Protein AF-A0A9P7V1M9-F1 (afdb_monomer_lite)

Sequence (239 aa):
MSDVEMEHGGLAYDPDQDPDEKRRVRKGYRDFDKKFEGSTQYSTEWLMEGVKQSDEMFRHVKNPGEATLDSNILVRLTTTAHQNARNLKSGSGAFDVDDFVSRLVTFMGGRKIEKRNPNFSDDDSDDESPLEWEKIGRKALAKSRRVPVVGFMLGPLSVEQKKRAAVKRAKLEKNKADERKPQELKEEDISRSENETTKNVSIVSLSFASRSPPEVFSTHPDRQTSRGRGGDKLVPFCH

Organism: NCBI:txid181124

InterPro domains:
  IPR027786 Nse4/EID family [PTHR16140] (13-204)
  IPR029225 Nse4/EID protein, Nse3/MAGE-binding domain [PF15412] (70-126)

Radius of gyration: 41.49 Å; chains: 1; bounding box: 125×93×72 Å

pLDDT: mean 71.66, std 17.57, range [35.66, 95.12]

Secondary structure (DSSP, 8-state):
-----------S--TT--HHHHHHHHHHHHHHHHHTSS-S---HHHHHHHHHHHHHHHTT--SHHHHHHHHHHHHHHHHHHHHHHHHHHHHS-S--HHHHHHHHHHHTTSS------TTS------S-PPP-HHHHHHHHHHH-SS----S---SSTT-----------------GGG--PPP---TTTS-----HHHHHHHHHHHHHHTSPPP-------------------------

Structure (mmCIF, N/CA/C/O backbone):
data_AF-A0A9P7V1M9-F1
#
_entry.id   AF-A0A9P7V1M9-F1
#
loop_
_atom_site.group_PDB
_atom_site.id
_atom_site.type_symbol
_atom_site.label_atom_id
_atom_site.label_alt_id
_atom_site.label_comp_id
_atom_site.label_asym_id
_atom_site.label_entity_id
_atom_site.label_seq_id
_atom_site.pdbx_PDB_ins_code
_atom_site.Cartn_x
_atom_site.Cartn_y
_atom_site.Cartn_z
_atom_site.occupancy
_atom_site.B_iso_or_equiv
_atom_site.auth_seq_id
_atom_site.auth_comp_id
_atom_site.auth_asym_id
_atom_site.auth_atom_id
_atom_site.pdbx_PDB_model_num
ATOM 1 N N . MET A 1 1 ? -34.267 -35.312 7.479 1.00 38.09 1 MET A N 1
ATOM 2 C CA . MET A 1 1 ? -34.175 -33.878 7.809 1.00 38.09 1 MET A CA 1
ATOM 3 C C . MET A 1 1 ? -32.780 -33.652 8.338 1.00 38.09 1 MET A C 1
ATOM 5 O O . MET A 1 1 ? -32.480 -34.116 9.424 1.00 38.09 1 MET A O 1
ATOM 9 N N . SER A 1 2 ? -31.904 -33.116 7.497 1.00 43.53 2 SER A N 1
ATOM 10 C CA . SER A 1 2 ? -30.562 -32.695 7.887 1.00 43.53 2 SER A CA 1
ATOM 11 C C . SER A 1 2 ? -30.681 -31.325 8.541 1.00 43.53 2 SER A C 1
ATOM 13 O O . SER A 1 2 ? -31.184 -30.401 7.896 1.00 43.53 2 SER A O 1
ATOM 15 N N . ASP A 1 3 ? -30.261 -31.222 9.798 1.00 46.16 3 ASP A N 1
ATOM 16 C CA . ASP A 1 3 ? -30.075 -29.947 10.480 1.00 46.16 3 ASP A CA 1
ATOM 17 C C . ASP A 1 3 ? -29.121 -29.087 9.652 1.00 46.16 3 ASP A C 1
ATOM 19 O O . ASP A 1 3 ? -27.957 -29.425 9.440 1.00 46.16 3 ASP A O 1
ATOM 23 N N . VAL A 1 4 ? -29.654 -27.994 9.114 1.00 55.09 4 VAL A N 1
ATOM 24 C CA . VAL A 1 4 ? -28.850 -26.921 8.543 1.00 55.09 4 VAL A CA 1
ATOM 25 C C . VAL A 1 4 ? -28.342 -26.136 9.741 1.00 55.09 4 VAL A C 1
ATOM 27 O O . VAL A 1 4 ? -29.104 -25.388 10.353 1.00 55.09 4 VAL A O 1
ATOM 30 N N . GLU A 1 5 ? -27.080 -26.355 10.107 1.00 52.94 5 GLU A N 1
ATOM 31 C CA . GLU A 1 5 ? -26.367 -25.521 11.070 1.00 52.94 5 GLU A CA 1
ATOM 32 C C . GLU A 1 5 ? -26.446 -24.069 10.585 1.00 52.94 5 GLU A C 1
ATOM 34 O O . GLU A 1 5 ? -25.791 -23.668 9.623 1.00 52.94 5 GLU A O 1
ATOM 39 N N . MET A 1 6 ? -27.321 -23.278 11.208 1.00 49.09 6 MET A N 1
ATOM 40 C CA . MET A 1 6 ? -27.316 -21.835 11.027 1.00 49.09 6 MET A CA 1
ATOM 41 C C . MET A 1 6 ? -26.095 -21.310 11.774 1.00 49.09 6 MET A C 1
ATOM 43 O O . MET A 1 6 ? -26.163 -21.060 12.977 1.00 49.09 6 MET A O 1
ATOM 47 N N . GLU A 1 7 ? -24.975 -21.170 11.068 1.00 48.91 7 GLU A N 1
ATOM 48 C CA . GLU A 1 7 ? -23.842 -20.370 11.521 1.00 48.91 7 GLU A CA 1
ATOM 49 C C . GLU A 1 7 ? -24.378 -18.959 11.802 1.00 48.91 7 GLU A C 1
ATOM 51 O O . GLU A 1 7 ? -24.658 -18.172 10.896 1.00 48.91 7 GLU A O 1
ATOM 56 N N . HIS A 1 8 ? -24.635 -18.670 13.079 1.00 47.56 8 HIS A N 1
ATOM 57 C CA . HIS A 1 8 ? -24.980 -17.338 13.545 1.00 47.56 8 HIS A CA 1
ATOM 58 C C . HIS A 1 8 ? -23.752 -16.470 13.278 1.00 47.56 8 HIS A C 1
ATOM 60 O O . HIS A 1 8 ? -22.820 -16.436 14.081 1.00 47.56 8 HIS A O 1
ATOM 66 N N . GLY A 1 9 ? -23.738 -15.798 12.126 1.00 53.81 9 GLY A N 1
ATOM 67 C CA . GLY A 1 9 ? -22.869 -14.660 11.879 1.00 53.81 9 GLY A CA 1
ATOM 68 C C . GLY A 1 9 ? -23.137 -13.646 12.980 1.00 53.81 9 GLY A C 1
ATOM 69 O O . GLY A 1 9 ? -24.100 -12.882 12.903 1.00 53.81 9 GLY A O 1
ATOM 70 N N . GLY A 1 10 ? -22.341 -13.726 14.049 1.00 60.97 10 GLY A N 1
ATOM 71 C CA . GLY A 1 10 ? -22.437 -12.848 15.201 1.00 60.97 10 GLY A CA 1
ATOM 72 C C . GLY A 1 10 ? -22.455 -11.406 14.719 1.00 60.97 10 GLY A C 1
ATOM 73 O O . GLY A 1 10 ? -21.744 -11.051 13.776 1.00 60.97 10 GLY A O 1
ATOM 74 N N . LEU A 1 11 ? -23.318 -10.590 15.323 1.00 58.75 11 LEU A N 1
ATOM 75 C CA . LEU A 1 11 ? -23.414 -9.173 14.999 1.00 58.75 11 LEU A CA 1
ATOM 76 C C . LEU A 1 11 ? -21.999 -8.575 14.985 1.00 58.75 11 LEU A C 1
ATOM 78 O O . LEU A 1 11 ? -21.252 -8.729 15.946 1.00 58.75 11 LEU A O 1
ATOM 82 N N . ALA A 1 12 ? -21.639 -7.879 13.901 1.00 74.19 12 ALA A N 1
ATOM 83 C CA . ALA A 1 12 ? -20.333 -7.223 13.738 1.00 74.19 12 ALA A CA 1
ATOM 84 C C . ALA A 1 12 ? -20.034 -6.172 14.832 1.00 74.19 12 ALA A C 1
ATOM 86 O O . ALA A 1 12 ? -18.937 -5.619 14.891 1.00 74.19 12 ALA A O 1
ATOM 87 N N . TYR A 1 13 ? -21.026 -5.884 15.676 1.00 85.50 13 TYR A N 1
ATOM 88 C CA . TYR A 1 13 ? -20.949 -4.988 16.808 1.00 85.50 13 TYR A CA 1
ATOM 89 C C . TYR A 1 13 ? -21.260 -5.731 18.112 1.00 85.50 13 TYR A C 1
ATOM 91 O O . TYR A 1 13 ? -22.341 -6.305 18.248 1.00 85.50 13 TYR A O 1
ATOM 99 N N . ASP A 1 14 ? -20.331 -5.664 19.066 1.00 88.00 14 ASP A N 1
ATOM 100 C CA . ASP A 1 14 ? -20.458 -6.249 20.405 1.00 88.00 14 ASP A CA 1
ATOM 101 C C . ASP A 1 14 ? -20.202 -5.171 21.481 1.00 88.00 14 ASP A C 1
ATOM 103 O O . ASP A 1 14 ? -19.042 -4.799 21.724 1.00 88.00 14 ASP A O 1
ATOM 107 N N . PRO A 1 15 ? -21.262 -4.616 22.105 1.00 85.44 15 PRO A N 1
ATOM 108 C CA . PRO A 1 15 ? -21.124 -3.583 23.129 1.00 85.44 15 PRO A CA 1
ATOM 109 C C . PRO A 1 15 ? -20.535 -4.115 24.444 1.00 85.44 15 PRO A C 1
ATOM 111 O O . PRO A 1 15 ? -19.868 -3.352 25.145 1.00 85.44 15 PRO A O 1
ATOM 114 N N . ASP A 1 16 ? -20.726 -5.404 24.741 1.00 88.06 16 ASP A N 1
ATOM 115 C CA . ASP A 1 16 ? -20.337 -6.049 26.001 1.00 88.06 16 ASP A CA 1
ATOM 116 C C . ASP A 1 16 ? -19.028 -6.848 25.862 1.00 88.06 16 ASP A C 1
ATOM 118 O O . ASP A 1 16 ? -18.725 -7.735 26.664 1.00 88.06 16 ASP A O 1
ATOM 122 N N . GLN A 1 17 ? -18.221 -6.507 24.851 1.00 87.50 17 GLN A N 1
ATOM 123 C CA . GLN A 1 17 ? -16.910 -7.098 24.610 1.00 87.50 17 GLN A CA 1
ATOM 124 C C . GLN A 1 17 ? -16.030 -7.054 25.868 1.00 87.50 17 GLN A C 1
ATOM 126 O O . GLN A 1 17 ? -15.874 -6.004 26.503 1.00 87.50 17 GLN A O 1
ATOM 131 N N . ASP A 1 18 ? -15.366 -8.179 26.150 1.00 92.50 18 ASP A N 1
ATOM 132 C CA . ASP A 1 18 ? -14.388 -8.302 27.228 1.00 92.50 18 ASP A CA 1
ATOM 133 C C . ASP A 1 18 ? -13.359 -7.146 27.187 1.00 92.50 18 ASP A C 1
ATOM 135 O O . ASP A 1 18 ? -12.688 -6.933 26.162 1.00 92.50 18 ASP A O 1
ATOM 139 N N . PRO A 1 19 ? -13.208 -6.373 28.283 1.00 91.06 19 PRO A N 1
ATOM 140 C CA . PRO A 1 19 ? -12.281 -5.248 28.327 1.00 91.06 19 PRO A CA 1
ATOM 141 C C . PRO A 1 19 ? -10.827 -5.656 28.068 1.00 91.06 19 PRO A C 1
ATOM 143 O O . PRO A 1 19 ? -10.060 -4.835 27.551 1.00 91.06 19 PRO A O 1
ATOM 146 N N . ASP A 1 20 ? -10.435 -6.895 28.379 1.00 92.00 20 ASP A N 1
ATOM 147 C CA . ASP A 1 20 ? -9.082 -7.374 28.109 1.00 92.00 20 ASP A CA 1
ATOM 148 C C . ASP A 1 20 ? -8.856 -7.649 26.617 1.00 92.00 20 ASP A C 1
ATOM 150 O O . ASP A 1 20 ? -7.817 -7.248 26.082 1.00 92.00 20 ASP A O 1
ATOM 154 N N . GLU A 1 21 ? -9.824 -8.237 25.905 1.00 90.00 21 GLU A N 1
ATOM 155 C CA . GLU A 1 21 ? -9.786 -8.368 24.439 1.00 90.00 21 GLU A CA 1
ATOM 156 C C . GLU A 1 21 ? -9.634 -7.002 23.758 1.00 90.00 21 GLU A C 1
ATOM 158 O O . GLU A 1 21 ? -8.693 -6.786 22.986 1.00 90.00 21 GLU A O 1
ATOM 163 N N . LYS A 1 22 ? -10.471 -6.041 24.153 1.00 92.12 22 LYS A N 1
ATOM 164 C CA . LYS A 1 22 ? -10.420 -4.648 23.689 1.00 92.12 22 LYS A CA 1
ATOM 165 C C . LYS A 1 22 ? -9.048 -4.005 23.934 1.00 92.12 22 LYS A C 1
ATOM 167 O O . LYS A 1 22 ? -8.463 -3.310 23.097 1.00 92.12 22 LYS A O 1
ATOM 172 N N . ARG A 1 23 ? -8.472 -4.238 25.118 1.00 92.31 23 ARG A N 1
ATOM 173 C CA . ARG A 1 23 ? -7.149 -3.710 25.479 1.00 92.31 23 ARG A CA 1
ATOM 174 C C . ARG A 1 23 ? -6.037 -4.342 24.644 1.00 92.31 23 ARG A C 1
ATOM 176 O O . ARG A 1 23 ? -5.104 -3.625 24.272 1.00 92.31 23 ARG A O 1
ATOM 183 N N . ARG A 1 24 ? -6.130 -5.640 24.331 1.00 93.50 24 ARG A N 1
ATOM 184 C CA . ARG A 1 24 ? -5.181 -6.343 23.451 1.00 93.50 24 ARG A CA 1
ATOM 185 C C . ARG A 1 24 ? -5.204 -5.769 22.036 1.00 93.50 24 ARG A C 1
ATOM 187 O O . ARG A 1 24 ? -4.138 -5.418 21.536 1.00 93.50 24 ARG A O 1
ATOM 194 N N . VAL A 1 25 ? -6.387 -5.587 21.446 1.00 93.00 25 VAL A N 1
ATOM 195 C CA . VAL A 1 25 ? -6.552 -5.013 20.096 1.00 93.00 25 VAL A CA 1
ATOM 196 C C . VAL A 1 25 ? -5.946 -3.609 20.026 1.00 93.00 25 VAL A C 1
ATOM 198 O O . VAL A 1 25 ? -5.067 -3.331 19.209 1.00 93.00 25 VAL A O 1
ATOM 201 N N . ARG A 1 26 ? -6.311 -2.730 20.967 1.00 93.94 26 ARG A N 1
ATOM 202 C CA . ARG A 1 26 ? -5.757 -1.365 21.041 1.00 93.94 26 ARG A CA 1
ATOM 203 C C . ARG A 1 26 ? -4.248 -1.333 21.256 1.00 93.94 26 ARG A C 1
ATOM 205 O O . ARG A 1 26 ? -3.580 -0.436 20.742 1.00 93.94 26 ARG A O 1
ATOM 212 N N . LYS A 1 27 ? -3.704 -2.268 22.039 1.00 94.62 27 LYS A N 1
ATOM 213 C CA . LYS A 1 27 ? -2.256 -2.397 22.225 1.00 94.62 27 LYS A CA 1
ATOM 214 C C . LYS A 1 27 ? -1.582 -2.806 20.914 1.00 94.62 27 LYS A C 1
ATOM 216 O O . LYS A 1 27 ? -0.610 -2.161 20.542 1.00 94.62 27 LYS A O 1
ATOM 221 N N . GLY A 1 28 ? -2.132 -3.794 20.206 1.00 93.44 28 GLY A N 1
ATOM 222 C CA . GLY A 1 28 ? -1.641 -4.238 18.898 1.00 93.44 28 GLY A CA 1
ATOM 223 C C . GLY A 1 28 ? -1.545 -3.088 17.899 1.00 93.44 28 GLY A C 1
ATOM 224 O O . GLY A 1 28 ? -0.480 -2.860 17.331 1.00 93.44 28 GLY A O 1
ATOM 225 N N . TYR A 1 29 ? -2.601 -2.278 17.788 1.00 93.75 29 TYR A N 1
ATOM 226 C CA . TYR A 1 29 ? -2.597 -1.094 16.928 1.00 93.75 29 TYR A CA 1
ATOM 227 C C . TYR A 1 29 ? -1.563 -0.039 17.342 1.00 93.75 29 TYR A C 1
ATOM 229 O O . TYR A 1 29 ? -0.857 0.488 16.487 1.00 93.75 29 TYR A O 1
ATOM 237 N N . ARG A 1 30 ? -1.395 0.240 18.642 1.00 92.56 30 ARG A N 1
ATOM 238 C CA . ARG A 1 30 ? -0.351 1.169 19.123 1.00 92.56 30 ARG A CA 1
ATOM 239 C C . ARG A 1 30 ? 1.056 0.659 18.839 1.00 92.56 30 ARG A C 1
ATOM 241 O O . ARG A 1 30 ? 1.935 1.442 18.500 1.00 92.56 30 ARG A O 1
ATOM 248 N N . ASP A 1 31 ? 1.282 -0.636 19.014 1.00 92.69 31 ASP A N 1
ATOM 249 C CA . ASP A 1 31 ? 2.586 -1.241 18.770 1.00 92.69 31 ASP A CA 1
ATOM 250 C C . ASP A 1 31 ? 2.885 -1.317 17.267 1.00 92.69 31 ASP A C 1
ATOM 252 O O . ASP A 1 31 ? 4.031 -1.123 16.869 1.00 92.69 31 ASP A O 1
ATOM 256 N N . PHE A 1 32 ? 1.866 -1.509 16.423 1.00 91.31 32 PHE A N 1
ATOM 257 C CA . PHE A 1 32 ? 1.986 -1.391 14.970 1.00 91.31 32 PHE A CA 1
ATOM 258 C C . PHE A 1 32 ? 2.333 0.037 14.539 1.00 91.31 32 PHE A C 1
ATOM 260 O O . PHE A 1 32 ? 3.243 0.237 13.738 1.00 91.31 32 PHE A O 1
ATOM 267 N N . ASP A 1 33 ? 1.668 1.034 15.121 1.00 89.62 33 ASP A N 1
ATOM 268 C CA . ASP A 1 33 ? 1.896 2.444 14.806 1.00 89.62 33 ASP A CA 1
ATOM 269 C C . ASP A 1 33 ? 3.319 2.903 15.179 1.00 89.62 33 ASP A C 1
ATOM 271 O O . ASP A 1 33 ? 3.959 3.629 14.419 1.00 89.62 33 ASP A O 1
ATOM 275 N N . LYS A 1 34 ? 3.885 2.377 16.275 1.00 90.19 34 LYS A N 1
ATOM 276 C CA . LYS A 1 34 ? 5.299 2.591 16.640 1.00 90.19 34 LYS A CA 1
ATOM 277 C C . LYS A 1 34 ? 6.282 2.025 15.620 1.00 90.19 34 LYS A C 1
ATOM 279 O O . LYS A 1 34 ? 7.359 2.583 15.454 1.00 90.19 34 LYS A O 1
ATOM 284 N N . LYS A 1 35 ? 5.949 0.938 14.911 1.00 86.81 35 LYS A N 1
ATOM 285 C CA . LYS A 1 35 ? 6.827 0.406 13.846 1.00 86.81 35 LYS A CA 1
ATOM 286 C C . LYS A 1 35 ? 6.966 1.383 12.677 1.00 86.81 35 LYS A C 1
ATOM 288 O O . LYS A 1 35 ? 7.931 1.285 11.926 1.00 86.81 35 LYS A O 1
ATOM 293 N N . PHE A 1 36 ? 6.009 2.300 12.525 1.00 83.62 36 PHE A N 1
ATOM 294 C CA . PHE A 1 36 ? 6.069 3.380 11.548 1.00 83.62 36 PHE A CA 1
ATOM 295 C C . PHE A 1 36 ? 6.865 4.607 12.030 1.00 83.62 36 PHE A C 1
ATOM 297 O O . PHE A 1 36 ? 7.045 5.562 11.267 1.00 83.62 36 PHE A O 1
ATOM 304 N N . GLU A 1 37 ? 7.302 4.643 13.288 1.00 79.38 37 GLU A N 1
ATOM 305 C CA . GLU A 1 37 ? 8.117 5.729 13.827 1.00 79.38 37 GLU A CA 1
ATOM 306 C C . GLU A 1 37 ? 9.603 5.422 13.587 1.00 79.38 37 GLU A C 1
ATOM 308 O O . GLU A 1 37 ? 10.129 4.412 14.046 1.00 79.38 37 GLU A O 1
ATOM 313 N N . GLY A 1 38 ? 10.297 6.297 12.852 1.00 71.88 38 GLY A N 1
ATOM 314 C CA . GLY A 1 38 ? 11.760 6.257 12.714 1.00 71.88 38 GLY A CA 1
ATOM 315 C C . GLY A 1 38 ? 12.308 5.903 11.329 1.00 71.88 38 GLY A C 1
ATOM 316 O O . GLY A 1 38 ? 13.469 6.207 11.070 1.00 71.88 38 GLY A O 1
ATOM 317 N N . SER A 1 39 ? 11.503 5.352 10.412 1.00 71.12 39 SER A N 1
ATOM 318 C CA . SER A 1 39 ? 11.914 5.165 9.011 1.00 71.12 39 SER A CA 1
ATOM 319 C C . SER A 1 39 ? 11.028 5.946 8.043 1.00 71.12 39 SER A C 1
ATOM 321 O O . SER A 1 39 ? 9.802 5.944 8.144 1.00 71.12 39 SER A O 1
ATOM 323 N N . THR A 1 40 ? 11.656 6.603 7.070 1.00 68.81 40 THR A N 1
ATOM 324 C CA . THR A 1 40 ? 10.971 7.308 5.972 1.00 68.81 40 THR A CA 1
ATOM 325 C C . THR A 1 40 ? 10.754 6.391 4.763 1.00 68.81 40 THR A C 1
ATOM 327 O O . THR A 1 40 ? 9.953 6.697 3.882 1.00 68.81 40 THR A O 1
ATOM 330 N N . GLN A 1 41 ? 11.462 5.258 4.699 1.00 73.31 41 GLN A N 1
ATOM 331 C CA . GLN A 1 41 ? 11.400 4.315 3.585 1.00 73.31 41 GLN A CA 1
ATOM 332 C C . GLN A 1 41 ? 11.147 2.899 4.097 1.00 73.31 41 GLN A C 1
ATOM 334 O O . GLN A 1 41 ? 11.856 2.394 4.966 1.00 73.31 41 GLN A O 1
ATOM 339 N N . TYR A 1 42 ? 10.131 2.257 3.531 1.00 83.75 42 TYR A N 1
ATOM 340 C CA . TYR A 1 42 ? 9.730 0.897 3.867 1.00 83.75 42 TYR A CA 1
ATOM 341 C C . TYR A 1 42 ? 9.770 0.040 2.611 1.00 83.75 42 TYR A C 1
ATOM 343 O O . TYR A 1 42 ? 9.402 0.511 1.534 1.00 83.75 42 TYR A O 1
ATOM 351 N N . SER A 1 43 ? 10.200 -1.215 2.739 1.00 86.69 43 SER A N 1
ATOM 352 C CA . SER A 1 43 ? 10.177 -2.147 1.609 1.00 86.69 43 SER A CA 1
ATOM 353 C C . SER A 1 43 ? 8.743 -2.472 1.191 1.00 86.69 43 SER A C 1
ATOM 355 O O . SER A 1 43 ? 7.820 -2.442 2.011 1.00 86.69 43 SER A O 1
ATOM 357 N N . THR A 1 44 ? 8.551 -2.831 -0.077 1.00 88.25 44 THR A N 1
ATOM 358 C CA . THR A 1 44 ? 7.256 -3.288 -0.604 1.00 88.25 44 THR A CA 1
ATOM 359 C C . THR A 1 44 ? 6.743 -4.522 0.131 1.00 88.25 44 THR A C 1
ATOM 361 O O . THR A 1 44 ? 5.559 -4.598 0.448 1.00 88.25 44 THR A O 1
ATOM 364 N N . GLU A 1 45 ? 7.632 -5.453 0.473 1.00 90.69 45 GLU A N 1
ATOM 365 C CA . GLU A 1 45 ? 7.304 -6.683 1.204 1.00 90.69 45 GLU A CA 1
ATOM 366 C C . GLU A 1 45 ? 6.821 -6.371 2.620 1.00 90.69 45 GLU A C 1
ATOM 368 O O . GLU A 1 45 ? 5.837 -6.945 3.077 1.00 90.69 45 GLU A O 1
ATOM 373 N N . TRP A 1 46 ? 7.465 -5.412 3.291 1.00 91.19 46 TRP A N 1
ATOM 374 C CA . TRP A 1 46 ? 7.078 -4.988 4.635 1.00 91.19 46 TRP A CA 1
ATOM 375 C C . TRP A 1 46 ? 5.691 -4.341 4.649 1.00 91.19 46 TRP A C 1
ATOM 377 O O . TRP A 1 46 ? 4.890 -4.627 5.533 1.00 91.19 46 TRP A O 1
ATOM 387 N N . LEU A 1 47 ? 5.376 -3.512 3.648 1.00 92.19 47 LEU A N 1
ATOM 388 C CA . LEU A 1 47 ? 4.050 -2.903 3.518 1.00 92.19 47 LEU A CA 1
ATOM 389 C C . LEU A 1 47 ? 2.965 -3.955 3.260 1.00 92.19 47 LEU A C 1
ATOM 391 O O . LEU A 1 47 ? 1.887 -3.867 3.842 1.00 92.19 47 LEU A O 1
ATOM 395 N N . MET A 1 48 ? 3.248 -4.963 2.427 1.00 93.31 48 MET A N 1
ATOM 396 C CA . MET A 1 48 ? 2.322 -6.079 2.198 1.00 93.31 48 MET A CA 1
ATOM 397 C C . MET A 1 48 ? 2.079 -6.889 3.472 1.00 93.31 48 MET A C 1
ATOM 399 O O . MET A 1 48 ? 0.936 -7.229 3.771 1.00 93.31 48 MET A O 1
ATOM 403 N N . GLU A 1 49 ? 3.134 -7.174 4.233 1.00 93.94 49 GLU A N 1
ATOM 404 C CA . GLU A 1 49 ? 3.009 -7.862 5.517 1.00 93.94 49 GLU A CA 1
ATOM 405 C C . GLU A 1 49 ? 2.239 -7.014 6.538 1.00 93.94 49 GLU A C 1
ATOM 407 O O . GLU A 1 49 ? 1.392 -7.527 7.263 1.00 93.94 49 GLU A O 1
ATOM 412 N N . GLY A 1 50 ? 2.446 -5.695 6.527 1.00 92.88 50 GLY A N 1
ATOM 413 C CA . GLY A 1 50 ? 1.690 -4.753 7.345 1.00 92.88 50 GLY A CA 1
ATOM 414 C C . GLY A 1 50 ? 0.186 -4.778 7.061 1.00 92.88 50 GLY A C 1
ATOM 415 O O . GLY A 1 50 ? -0.609 -4.752 7.997 1.00 92.88 50 GLY A O 1
ATOM 416 N N . VAL A 1 51 ? -0.215 -4.892 5.790 1.00 94.75 51 VAL A N 1
ATOM 417 C CA . VAL A 1 51 ? -1.633 -5.033 5.409 1.00 94.75 51 VAL A CA 1
ATOM 418 C C . VAL A 1 51 ? -2.218 -6.350 5.923 1.00 94.75 51 VAL A C 1
ATOM 420 O O . VAL A 1 51 ? -3.315 -6.340 6.474 1.00 94.75 51 VAL A O 1
ATOM 423 N N . LYS A 1 52 ? -1.489 -7.468 5.808 1.00 95.12 52 LYS A N 1
ATOM 424 C CA . LYS A 1 52 ? -1.941 -8.762 6.351 1.00 95.12 52 LYS A CA 1
ATOM 425 C C . LYS A 1 52 ? -2.085 -8.730 7.870 1.00 95.12 52 LYS A C 1
ATOM 427 O O . LYS A 1 52 ? -3.074 -9.225 8.396 1.00 95.12 52 LYS A O 1
ATOM 432 N N . GLN A 1 53 ? -1.124 -8.119 8.564 1.00 93.19 53 GLN A N 1
ATOM 433 C CA . GLN A 1 53 ? -1.188 -7.945 10.013 1.00 93.19 53 GLN A CA 1
ATOM 434 C C . GLN A 1 53 ? -2.404 -7.094 10.418 1.00 93.19 53 GLN A C 1
ATOM 436 O O . GLN A 1 53 ? -3.066 -7.420 11.401 1.00 93.19 53 GLN A O 1
ATOM 441 N N . SER A 1 54 ? -2.723 -6.033 9.665 1.00 93.25 54 SER A N 1
ATOM 442 C CA . SER A 1 54 ? -3.938 -5.231 9.887 1.00 93.25 54 SER A CA 1
ATOM 443 C C . SER A 1 54 ? -5.207 -6.065 9.709 1.00 93.25 54 SER A C 1
ATOM 445 O O . SER A 1 54 ? -6.070 -6.031 10.578 1.00 93.25 54 SER A O 1
ATOM 447 N N . ASP A 1 55 ? -5.295 -6.861 8.638 1.00 94.06 55 ASP A N 1
ATOM 448 C CA . ASP A 1 55 ? -6.443 -7.741 8.366 1.00 94.06 55 ASP A CA 1
ATOM 449 C C . ASP A 1 55 ? -6.663 -8.774 9.483 1.00 94.06 55 ASP A C 1
ATOM 451 O O . ASP A 1 55 ? -7.791 -9.025 9.900 1.00 94.06 55 ASP A O 1
ATOM 455 N N . GLU A 1 56 ? -5.583 -9.336 10.031 1.00 93.62 56 GLU A N 1
ATOM 456 C CA . GLU A 1 56 ? -5.665 -10.256 11.166 1.00 93.62 56 GLU A CA 1
ATOM 457 C C . GLU A 1 56 ? -6.179 -9.561 12.437 1.00 93.62 56 GLU A C 1
ATOM 459 O O . GLU A 1 56 ? -7.073 -10.083 13.104 1.00 93.62 56 GLU A O 1
ATOM 464 N N . MET A 1 57 ? -5.679 -8.359 12.750 1.00 91.19 57 MET A N 1
ATOM 465 C CA . MET A 1 57 ? -6.157 -7.572 13.896 1.00 91.19 57 MET A CA 1
ATOM 466 C C . MET A 1 57 ? -7.616 -7.125 13.725 1.00 91.19 57 MET A C 1
ATOM 468 O O . MET A 1 57 ? -8.360 -7.087 14.709 1.00 91.19 57 MET A O 1
ATOM 472 N N . PHE A 1 58 ? -8.046 -6.854 12.490 1.00 92.75 58 PHE A N 1
ATOM 473 C CA . PHE A 1 58 ? -9.409 -6.440 12.167 1.00 92.75 58 PHE A CA 1
ATOM 474 C C . PHE A 1 58 ? -10.453 -7.502 12.537 1.00 92.75 58 PHE A C 1
ATOM 476 O O . PHE A 1 58 ? -11.554 -7.156 12.958 1.00 92.75 58 PHE A O 1
ATOM 483 N N . ARG A 1 59 ? -10.101 -8.795 12.501 1.00 91.56 59 ARG A N 1
ATOM 484 C CA . ARG A 1 59 ? -11.004 -9.897 12.906 1.00 91.56 59 ARG A CA 1
ATOM 485 C C . ARG A 1 59 ? -11.476 -9.802 14.356 1.00 91.56 59 ARG A C 1
ATOM 487 O O . ARG A 1 59 ? -12.514 -10.359 14.698 1.00 91.56 59 ARG A O 1
ATOM 494 N N . HIS A 1 60 ? -10.717 -9.114 15.20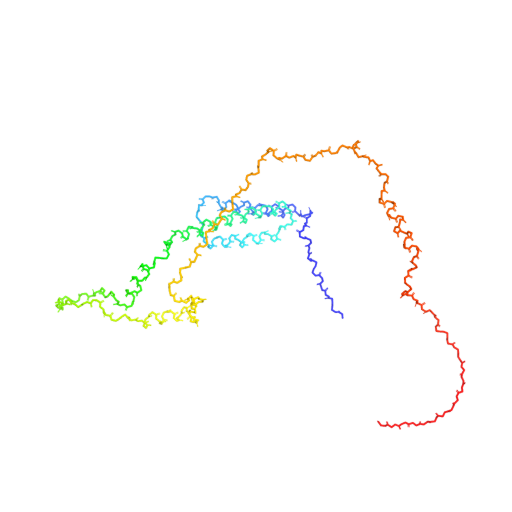4 1.00 90.81 60 HIS A N 1
ATOM 495 C CA . HIS A 1 60 ? -11.023 -8.930 16.622 1.00 90.81 60 HIS A CA 1
ATOM 496 C C . HIS A 1 60 ? -11.702 -7.584 16.923 1.00 90.81 60 HIS A C 1
ATOM 498 O O . HIS A 1 60 ? -12.013 -7.295 18.080 1.00 90.81 60 HIS A O 1
ATOM 504 N N . VAL A 1 61 ? -11.938 -6.755 15.901 1.00 92.38 61 VAL A N 1
ATOM 505 C CA . VAL A 1 61 ? -12.608 -5.460 16.039 1.00 92.38 61 VAL A CA 1
ATOM 506 C C . VAL A 1 61 ? -14.113 -5.673 16.080 1.00 92.38 61 VAL A C 1
ATOM 508 O O . VAL A 1 61 ? -14.729 -6.058 15.092 1.00 92.38 61 VAL A O 1
ATOM 511 N N . LYS A 1 62 ? -14.713 -5.358 17.227 1.00 91.38 62 LYS A N 1
ATOM 512 C CA . LYS A 1 62 ? -16.168 -5.450 17.432 1.00 91.38 62 LYS A CA 1
ATOM 513 C C . LYS A 1 62 ? -16.810 -4.109 17.778 1.00 91.38 62 LYS A C 1
ATOM 515 O O . LYS A 1 62 ? -18.016 -4.020 17.963 1.00 91.38 62 LYS A O 1
ATOM 520 N N . ASN A 1 63 ? -16.007 -3.051 17.915 1.00 91.31 63 ASN A N 1
ATOM 521 C CA . ASN A 1 63 ? -16.436 -1.757 18.438 1.00 91.31 63 ASN A CA 1
ATOM 522 C C . ASN A 1 63 ? -16.012 -0.589 17.520 1.00 91.31 63 ASN A C 1
ATOM 524 O O . ASN A 1 63 ? -14.868 -0.566 17.056 1.00 91.31 63 ASN A O 1
ATOM 528 N N . PRO A 1 64 ? -16.851 0.456 17.332 1.00 91.56 64 PRO A N 1
ATOM 529 C CA . PRO A 1 64 ? -16.544 1.596 16.462 1.00 91.56 64 PRO A CA 1
ATOM 530 C C . PRO A 1 64 ? -15.248 2.321 16.833 1.00 91.56 64 PRO A C 1
ATOM 532 O O . PRO A 1 64 ? -14.510 2.771 15.964 1.00 91.56 64 PRO A O 1
ATOM 535 N N . GLY A 1 65 ? -14.940 2.410 18.130 1.00 91.50 65 GLY A N 1
ATOM 536 C CA . GLY A 1 65 ? -13.720 3.067 18.604 1.00 91.50 65 GLY A CA 1
ATOM 537 C C . GLY A 1 65 ? -12.425 2.316 18.275 1.00 91.50 65 GLY A C 1
ATOM 538 O O . GLY A 1 65 ? -11.354 2.895 18.398 1.00 91.50 65 GLY A O 1
ATOM 539 N N . GLU A 1 66 ? -12.498 1.036 17.912 1.00 92.31 66 GLU A N 1
ATOM 540 C CA . GLU A 1 66 ? -11.349 0.265 17.417 1.00 92.31 66 GLU A CA 1
ATOM 541 C C . GLU A 1 66 ? -11.309 0.261 15.892 1.00 92.31 66 GLU A C 1
ATOM 543 O O . GLU A 1 66 ? -10.230 0.363 15.317 1.00 92.31 66 GLU A O 1
ATOM 548 N N . ALA A 1 67 ? -12.476 0.269 15.245 1.00 93.06 67 ALA A N 1
ATOM 549 C CA . ALA A 1 67 ? -12.589 0.437 13.799 1.00 93.06 67 ALA A CA 1
ATOM 550 C C . ALA A 1 67 ? -11.985 1.768 13.308 1.00 93.06 67 ALA A C 1
ATOM 552 O O . ALA A 1 67 ? -11.407 1.833 12.223 1.00 93.06 67 ALA A O 1
ATOM 553 N N . THR A 1 68 ? -12.056 2.837 14.112 1.00 94.31 68 THR A N 1
ATOM 554 C CA . THR A 1 68 ? -11.367 4.102 13.802 1.00 94.31 68 THR A CA 1
ATOM 555 C C . THR A 1 68 ? -9.845 3.980 13.877 1.00 94.31 68 THR A C 1
ATOM 557 O O . THR A 1 68 ? -9.150 4.583 13.061 1.00 94.31 68 THR A O 1
ATOM 560 N N . LEU A 1 69 ? -9.311 3.200 14.824 1.00 93.50 69 LEU A N 1
ATOM 561 C CA . LEU A 1 69 ? -7.870 2.948 14.931 1.00 93.50 69 LEU A CA 1
ATOM 562 C C . LEU A 1 69 ? -7.363 2.123 13.746 1.00 93.50 69 LEU A C 1
ATOM 564 O O . LEU A 1 69 ? -6.334 2.472 13.171 1.00 93.50 69 LEU A O 1
ATOM 568 N N . ASP A 1 70 ? -8.112 1.096 13.350 1.00 94.06 70 ASP A N 1
ATOM 569 C CA . ASP A 1 70 ? -7.818 0.299 12.158 1.00 94.06 70 ASP A CA 1
ATOM 570 C C . ASP A 1 70 ? -7.805 1.167 10.888 1.00 94.06 70 ASP A C 1
ATOM 572 O O . ASP A 1 70 ? -6.821 1.195 10.148 1.00 94.06 70 ASP A O 1
ATOM 576 N N . SER A 1 71 ? -8.840 1.996 10.705 1.00 94.50 71 SER A N 1
ATOM 577 C CA . SER A 1 71 ? -8.925 2.931 9.575 1.00 94.50 71 SER A CA 1
ATOM 578 C C . SER A 1 71 ? -7.703 3.852 9.497 1.00 94.50 71 SER A C 1
ATOM 580 O O . SER A 1 71 ? -7.147 4.065 8.418 1.00 94.50 71 SER A O 1
ATOM 582 N N . ASN A 1 72 ? -7.245 4.381 10.636 1.00 93.81 72 ASN A N 1
ATOM 583 C CA . ASN A 1 72 ? -6.060 5.238 10.686 1.00 93.81 72 ASN A CA 1
ATOM 584 C C . ASN A 1 72 ? -4.787 4.493 10.256 1.00 93.81 72 ASN A C 1
ATOM 586 O O . ASN A 1 72 ? -3.963 5.053 9.529 1.00 93.81 72 ASN A O 1
ATOM 590 N N . ILE A 1 73 ? -4.636 3.231 10.660 1.00 93.19 73 ILE A N 1
ATOM 591 C CA . ILE A 1 73 ? -3.493 2.396 10.279 1.00 93.19 73 ILE A CA 1
ATOM 592 C C . ILE A 1 73 ? -3.505 2.094 8.785 1.00 93.19 73 ILE A C 1
ATOM 594 O O . ILE A 1 73 ? -2.477 2.255 8.123 1.00 93.19 73 ILE A O 1
ATOM 598 N N . LEU A 1 74 ? -4.661 1.736 8.226 1.00 93.88 74 LEU A N 1
ATOM 599 C CA . LEU A 1 74 ? -4.802 1.500 6.791 1.00 93.88 74 LEU A CA 1
ATOM 600 C C . LEU A 1 74 ? -4.482 2.753 5.974 1.00 93.88 74 LEU A C 1
ATOM 602 O O . LEU A 1 74 ? -3.788 2.659 4.958 1.00 93.88 74 LEU A O 1
ATOM 606 N N . VAL A 1 75 ? -4.914 3.933 6.429 1.00 94.31 75 VAL A N 1
ATOM 607 C CA . VAL A 1 75 ? -4.554 5.221 5.812 1.00 94.31 75 VAL A CA 1
ATOM 608 C C . VAL A 1 75 ? -3.041 5.457 5.878 1.00 94.31 75 VAL A C 1
ATOM 610 O O . VAL A 1 75 ? -2.429 5.857 4.885 1.00 94.31 75 VAL A O 1
ATOM 613 N N . ARG A 1 76 ? -2.394 5.171 7.011 1.00 92.31 76 ARG A N 1
ATOM 614 C CA . ARG A 1 76 ? -0.936 5.315 7.152 1.00 92.31 76 ARG A CA 1
ATOM 615 C C . ARG A 1 76 ? -0.183 4.355 6.221 1.00 92.31 76 ARG A C 1
ATOM 617 O O . ARG A 1 76 ? 0.673 4.792 5.458 1.00 92.31 76 ARG A O 1
ATOM 624 N N . LEU A 1 77 ? -0.582 3.083 6.174 1.00 93.38 77 LEU A N 1
ATOM 625 C CA . LEU A 1 77 ? -0.046 2.080 5.246 1.00 93.38 77 LEU A CA 1
ATOM 626 C C . LEU A 1 77 ? -0.182 2.516 3.784 1.00 93.38 77 LEU A C 1
ATOM 628 O O . LEU A 1 77 ? 0.797 2.496 3.037 1.00 93.38 77 LEU A O 1
ATOM 632 N N . THR A 1 78 ? -1.376 2.940 3.366 1.00 93.31 78 THR A N 1
ATOM 633 C CA . THR A 1 78 ? -1.631 3.348 1.973 1.00 93.31 78 THR A CA 1
ATOM 634 C C . THR A 1 78 ? -0.908 4.630 1.594 1.00 93.31 78 THR A C 1
ATOM 636 O O . THR A 1 78 ? -0.390 4.722 0.482 1.00 93.31 78 THR A O 1
ATOM 639 N N . THR A 1 79 ? -0.813 5.611 2.491 1.00 92.38 79 THR A N 1
ATOM 640 C CA . THR A 1 79 ? -0.058 6.844 2.219 1.00 92.38 79 THR A CA 1
ATOM 641 C C . THR A 1 79 ? 1.434 6.563 2.054 1.00 92.38 79 THR A C 1
ATOM 643 O O . THR A 1 79 ? 2.037 7.051 1.094 1.00 92.38 79 THR A O 1
ATOM 646 N N . THR A 1 80 ? 2.020 5.711 2.899 1.00 91.56 80 THR A N 1
ATOM 647 C CA . THR A 1 80 ? 3.409 5.258 2.752 1.00 91.56 80 THR A CA 1
ATOM 648 C C . THR A 1 80 ? 3.608 4.415 1.494 1.00 91.56 80 THR A C 1
ATOM 650 O O . THR A 1 80 ? 4.566 4.640 0.759 1.00 91.56 80 THR A O 1
ATOM 653 N N . ALA A 1 81 ? 2.693 3.496 1.180 1.00 91.12 81 ALA A N 1
ATOM 654 C CA . ALA A 1 81 ? 2.746 2.716 -0.055 1.00 91.12 81 ALA A CA 1
ATOM 655 C C . ALA A 1 81 ? 2.656 3.607 -1.298 1.00 91.12 81 ALA A C 1
ATOM 657 O O . ALA A 1 81 ? 3.392 3.404 -2.260 1.00 91.12 81 ALA A O 1
ATOM 658 N N . HIS A 1 82 ? 1.817 4.641 -1.265 1.00 90.50 82 HIS A N 1
ATOM 659 C CA . HIS A 1 82 ? 1.714 5.625 -2.335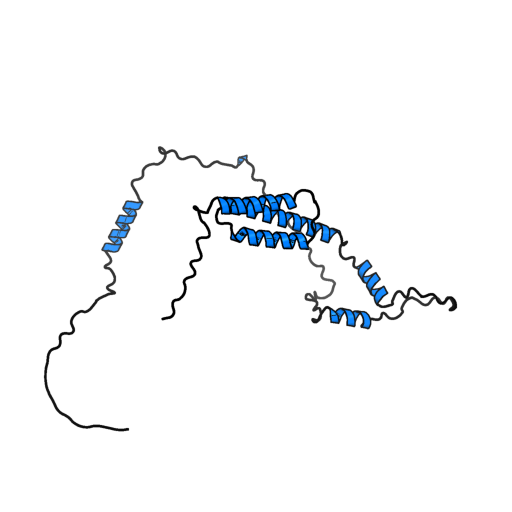 1.00 90.50 82 HIS A CA 1
ATOM 660 C C . HIS A 1 82 ? 3.008 6.439 -2.486 1.00 90.50 82 HIS A C 1
ATOM 662 O O . HIS A 1 82 ? 3.481 6.637 -3.605 1.00 90.50 82 HIS A O 1
ATOM 668 N N . GLN A 1 83 ? 3.618 6.885 -1.383 1.00 87.81 83 GLN A N 1
ATOM 669 C CA . GLN A 1 83 ? 4.928 7.546 -1.416 1.00 87.81 83 GLN A CA 1
ATOM 670 C C . GLN A 1 83 ? 6.011 6.618 -1.976 1.00 87.81 83 GLN A C 1
ATOM 672 O O . GLN A 1 83 ? 6.766 7.023 -2.857 1.00 87.81 83 GLN A O 1
ATOM 677 N N . ASN A 1 84 ? 6.040 5.360 -1.538 1.00 87.06 84 ASN A N 1
ATOM 678 C CA . ASN A 1 84 ? 6.981 4.369 -2.040 1.00 87.06 84 ASN A CA 1
ATOM 679 C C . ASN A 1 84 ? 6.775 4.109 -3.540 1.00 87.06 84 ASN A C 1
ATOM 681 O O . ASN A 1 84 ? 7.720 4.188 -4.312 1.00 87.06 84 ASN A O 1
ATOM 685 N N . ALA A 1 85 ? 5.534 3.929 -3.998 1.00 86.75 85 ALA A N 1
ATOM 686 C CA . ALA A 1 85 ? 5.216 3.767 -5.416 1.00 86.75 85 ALA A CA 1
ATOM 687 C C . ALA A 1 85 ? 5.669 4.970 -6.262 1.00 86.75 85 ALA A C 1
ATOM 689 O O . ALA A 1 85 ? 6.159 4.801 -7.380 1.00 86.75 85 ALA A O 1
ATOM 690 N N . ARG A 1 86 ? 5.555 6.193 -5.727 1.00 82.56 86 ARG A N 1
ATOM 691 C CA . ARG A 1 86 ? 6.094 7.397 -6.375 1.00 82.56 86 ARG A CA 1
ATOM 692 C C . ARG A 1 86 ? 7.618 7.389 -6.424 1.00 82.56 86 ARG A C 1
ATOM 694 O O . ARG A 1 86 ? 8.168 7.759 -7.454 1.00 82.56 86 ARG A O 1
ATOM 701 N N . ASN A 1 87 ? 8.282 6.942 -5.363 1.00 78.75 87 ASN A N 1
ATOM 702 C CA . ASN A 1 87 ? 9.740 6.842 -5.309 1.00 78.75 87 ASN A CA 1
ATOM 703 C C . ASN A 1 87 ? 10.269 5.748 -6.249 1.00 78.75 87 ASN A C 1
ATOM 705 O O . ASN A 1 87 ? 11.221 5.995 -6.981 1.00 78.75 87 ASN A O 1
ATOM 709 N N . LEU A 1 88 ? 9.601 4.592 -6.329 1.00 74.25 88 LEU A N 1
ATOM 710 C CA . LEU A 1 88 ? 9.886 3.537 -7.310 1.00 74.25 88 LEU A CA 1
ATOM 711 C C . LEU A 1 88 ? 9.736 4.061 -8.741 1.00 74.25 88 LEU A C 1
ATOM 713 O O . LEU A 1 88 ? 10.586 3.814 -9.594 1.00 74.25 88 LEU A O 1
ATOM 717 N N . LYS A 1 89 ? 8.689 4.854 -8.993 1.00 64.12 89 LYS A N 1
ATOM 718 C CA . LYS A 1 89 ? 8.477 5.523 -10.281 1.00 64.12 89 LYS A CA 1
ATOM 719 C C . LYS A 1 89 ? 9.482 6.649 -10.550 1.00 64.12 89 LYS A C 1
ATOM 721 O O . LYS A 1 89 ? 9.666 7.014 -11.702 1.00 64.12 89 LYS A O 1
ATOM 726 N N . SER A 1 90 ? 10.127 7.185 -9.515 1.00 57.00 90 SER A N 1
ATOM 727 C CA . SER A 1 90 ? 11.176 8.201 -9.635 1.00 57.00 90 SER A CA 1
ATOM 728 C C . SER A 1 90 ? 12.580 7.599 -9.783 1.00 57.00 90 SER A C 1
ATOM 730 O O . SER A 1 90 ? 13.481 8.308 -10.218 1.00 57.00 90 SER A O 1
ATOM 732 N N . GLY A 1 91 ? 12.770 6.319 -9.434 1.00 53.94 91 GLY A N 1
ATOM 733 C CA . GLY A 1 91 ? 14.038 5.587 -9.561 1.00 53.94 91 GLY A CA 1
ATOM 734 C C . GLY A 1 91 ? 14.277 4.960 -10.939 1.00 53.94 91 GLY A C 1
ATOM 735 O O . GLY A 1 91 ? 15.398 4.574 -11.253 1.00 53.94 91 GLY A O 1
ATOM 736 N N . SER A 1 92 ? 13.251 4.903 -11.786 1.00 56.75 92 SER A N 1
ATOM 737 C CA . SER A 1 92 ? 13.409 4.708 -13.224 1.00 56.75 92 SER A CA 1
ATOM 738 C C . SER A 1 92 ? 13.059 6.029 -13.874 1.00 56.75 92 SER A C 1
ATOM 740 O O . SER A 1 92 ? 11.895 6.431 -13.846 1.00 56.75 92 SER A O 1
ATOM 742 N N . GLY A 1 93 ? 14.045 6.680 -14.495 1.00 57.88 93 GLY A N 1
ATOM 743 C CA . GLY A 1 93 ? 13.761 7.663 -15.533 1.00 57.88 93 GLY A CA 1
ATOM 744 C C . GLY A 1 93 ? 12.636 7.127 -16.418 1.00 57.88 93 GLY A C 1
ATOM 745 O O . GLY A 1 93 ? 12.556 5.914 -16.657 1.00 57.88 93 GLY A O 1
ATOM 746 N N . ALA A 1 94 ? 11.705 8.008 -16.793 1.00 63.41 94 ALA A N 1
ATOM 747 C CA . ALA A 1 94 ? 10.685 7.701 -17.787 1.00 63.41 94 ALA A CA 1
ATOM 748 C C . ALA A 1 94 ? 11.336 6.849 -18.877 1.00 63.41 94 ALA A C 1
ATOM 750 O O . ALA A 1 94 ? 12.405 7.243 -19.329 1.00 63.41 94 ALA A O 1
ATOM 751 N N . PHE A 1 95 ? 10.759 5.677 -19.178 1.00 71.50 95 PHE A N 1
ATOM 752 C CA . PHE A 1 95 ? 11.298 4.723 -20.150 1.00 71.50 95 PHE A CA 1
ATOM 753 C C . PHE A 1 95 ? 11.958 5.481 -21.301 1.00 71.50 95 PHE A C 1
ATOM 755 O O . PHE A 1 95 ? 11.267 6.117 -22.099 1.00 71.50 95 PHE A O 1
ATOM 762 N N . ASP A 1 96 ? 13.287 5.490 -21.294 1.00 77.25 96 ASP A N 1
ATOM 763 C CA . ASP A 1 96 ? 14.050 6.238 -22.270 1.00 77.25 96 ASP A CA 1
ATOM 764 C C . ASP A 1 96 ? 14.106 5.358 -23.509 1.00 77.25 96 ASP A C 1
ATOM 766 O O . ASP A 1 96 ? 14.757 4.308 -23.533 1.00 77.25 96 ASP A O 1
ATOM 770 N N . VAL A 1 97 ? 13.312 5.755 -24.500 1.00 83.44 97 VAL A N 1
ATOM 771 C CA . VAL A 1 97 ? 13.198 5.040 -25.766 1.00 83.44 97 VAL A CA 1
ATOM 772 C C . VAL A 1 97 ? 14.579 4.936 -26.412 1.00 83.44 97 VAL A C 1
ATOM 774 O O . VAL A 1 97 ? 14.906 3.881 -26.951 1.00 83.44 97 VAL A O 1
ATOM 777 N N . ASP A 1 98 ? 15.417 5.964 -26.281 1.00 83.69 98 ASP A N 1
ATOM 778 C CA . ASP A 1 98 ? 16.719 6.035 -26.935 1.00 83.69 98 ASP A CA 1
ATOM 779 C C . ASP A 1 98 ? 17.758 5.140 -26.236 1.00 83.69 98 ASP A C 1
ATOM 781 O O . ASP A 1 98 ? 18.527 4.440 -26.906 1.00 83.69 98 ASP A O 1
ATOM 785 N N . ASP A 1 99 ? 17.742 5.069 -24.899 1.00 85.31 99 ASP A N 1
ATOM 786 C CA . ASP A 1 99 ? 18.560 4.115 -24.125 1.00 85.31 99 ASP A CA 1
ATOM 787 C C . ASP A 1 99 ? 18.117 2.666 -24.383 1.00 85.31 99 ASP A C 1
ATOM 789 O O . ASP A 1 99 ? 18.949 1.779 -24.606 1.00 85.31 99 ASP A O 1
ATOM 793 N N . PHE A 1 100 ? 16.805 2.413 -24.432 1.00 86.12 100 PHE A N 1
ATOM 794 C CA . PHE A 1 100 ? 16.275 1.091 -24.763 1.00 86.12 100 PHE A CA 1
ATOM 795 C C . PHE A 1 100 ? 16.683 0.656 -26.174 1.00 86.12 100 PHE A C 1
ATOM 797 O O . PHE A 1 100 ? 17.192 -0.455 -26.337 1.00 86.12 100 PHE A O 1
ATOM 804 N N . VAL A 1 101 ? 16.508 1.520 -27.178 1.00 88.25 101 VAL A N 1
ATOM 805 C CA . VAL A 1 101 ? 16.907 1.246 -28.567 1.00 88.25 101 VAL A CA 1
ATOM 806 C C . VAL A 1 101 ? 18.417 1.042 -28.654 1.00 88.25 101 VAL A C 1
ATOM 808 O O . VAL A 1 101 ? 18.863 0.070 -29.259 1.00 88.25 101 VAL A O 1
ATOM 811 N N . SER A 1 102 ? 19.218 1.868 -27.978 1.00 85.81 102 SER A N 1
ATOM 812 C CA . SER A 1 102 ? 20.677 1.717 -27.946 1.00 85.81 102 SER A CA 1
ATOM 813 C C . SER A 1 102 ? 21.120 0.366 -27.378 1.00 85.81 102 SER A C 1
ATOM 815 O O . SER A 1 102 ? 21.968 -0.319 -27.961 1.00 85.81 102 SER A O 1
ATOM 817 N N . ARG A 1 103 ? 20.534 -0.062 -26.254 1.00 85.69 103 ARG A N 1
ATOM 818 C CA . ARG A 1 103 ? 20.805 -1.379 -25.654 1.00 85.69 103 ARG A CA 1
ATOM 819 C C . ARG A 1 103 ? 20.275 -2.526 -26.505 1.00 85.69 103 ARG A C 1
ATOM 821 O O . ARG A 1 103 ? 20.909 -3.579 -26.557 1.00 85.69 103 ARG A O 1
ATOM 828 N N . LEU A 1 104 ? 19.143 -2.335 -27.179 1.00 87.44 104 LEU A N 1
ATOM 829 C CA . LEU A 1 104 ? 18.560 -3.320 -28.083 1.00 87.44 104 LEU A CA 1
ATOM 830 C C . LEU A 1 104 ? 19.460 -3.552 -29.300 1.00 87.44 104 LEU A C 1
ATOM 832 O O . LEU A 1 104 ? 19.800 -4.697 -29.583 1.00 87.44 104 LEU A O 1
ATOM 836 N N . VAL A 1 105 ? 19.924 -2.485 -29.952 1.00 84.94 105 VAL A N 1
ATOM 837 C CA . VAL A 1 105 ? 20.879 -2.556 -31.070 1.00 84.94 105 VAL A CA 1
ATOM 838 C C . VAL A 1 105 ? 22.172 -3.245 -30.632 1.00 84.94 105 VAL A C 1
ATOM 840 O O . VAL A 1 105 ? 22.683 -4.118 -31.331 1.00 84.94 105 VAL A O 1
ATOM 843 N N . THR A 1 106 ? 22.658 -2.932 -29.427 1.00 85.19 106 THR A N 1
ATOM 844 C CA . THR A 1 106 ? 23.843 -3.582 -28.846 1.00 85.19 106 THR A CA 1
ATOM 845 C C . THR A 1 106 ? 23.605 -5.085 -28.633 1.00 85.19 106 THR A C 1
ATOM 847 O O . THR A 1 106 ? 24.437 -5.907 -29.008 1.00 85.19 106 THR A O 1
ATOM 850 N N . PHE A 1 107 ? 22.444 -5.473 -28.095 1.00 84.50 107 PHE A N 1
ATOM 851 C CA . PHE A 1 107 ? 22.051 -6.876 -27.914 1.00 84.50 107 PHE A CA 1
ATOM 852 C C . PHE A 1 107 ? 21.908 -7.638 -29.243 1.00 84.50 107 PHE A C 1
ATOM 854 O O . PHE A 1 107 ? 22.207 -8.830 -29.312 1.00 84.50 107 PHE A O 1
ATOM 861 N N . MET A 1 108 ? 21.474 -6.950 -30.298 1.00 86.06 108 MET A N 1
ATOM 862 C CA . MET A 1 108 ? 21.323 -7.489 -31.652 1.00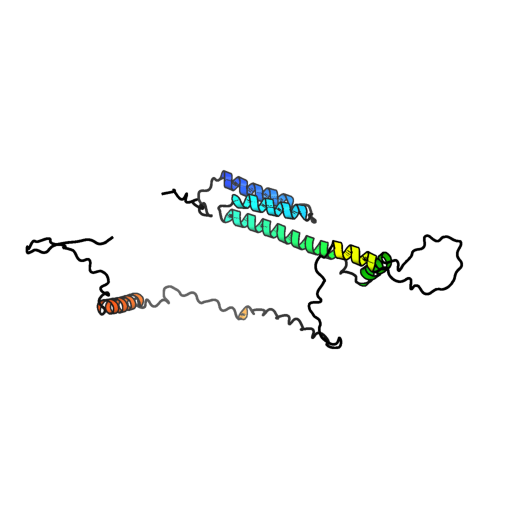 86.06 108 MET A CA 1
ATOM 863 C C . MET A 1 108 ? 22.636 -7.532 -32.447 1.00 86.06 108 MET A C 1
ATOM 865 O O . MET A 1 108 ? 22.624 -7.949 -33.601 1.00 86.06 108 MET A O 1
ATOM 869 N N . GLY A 1 109 ? 23.759 -7.138 -31.837 1.00 77.94 109 GLY A N 1
ATOM 870 C CA . GLY A 1 109 ? 25.085 -7.201 -32.453 1.00 77.94 109 GLY A CA 1
ATOM 871 C C . GLY A 1 109 ? 25.462 -5.983 -33.298 1.00 77.94 109 GLY A C 1
ATOM 872 O O . GLY A 1 109 ? 26.551 -5.981 -33.861 1.00 77.94 109 GLY A 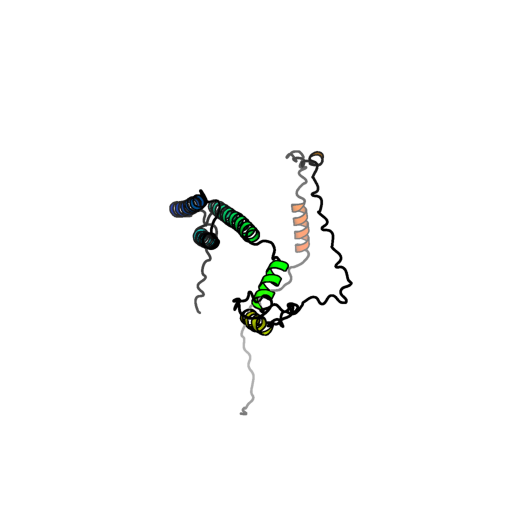O 1
ATOM 873 N N . GLY A 1 110 ? 24.625 -4.938 -33.341 1.00 71.31 110 GLY A N 1
ATOM 874 C CA . GLY A 1 110 ? 24.878 -3.708 -34.107 1.00 71.31 110 GLY A CA 1
ATOM 875 C C . GLY A 1 110 ? 25.948 -2.794 -33.503 1.00 71.31 110 GLY A C 1
ATOM 876 O O . GLY A 1 110 ? 26.340 -1.812 -34.110 1.00 71.31 110 GLY A O 1
ATOM 877 N N . ARG A 1 111 ? 26.438 -3.111 -32.301 1.00 66.00 111 ARG A N 1
ATOM 878 C CA . ARG A 1 111 ? 27.655 -2.525 -31.731 1.00 66.00 111 ARG A CA 1
ATOM 879 C C . ARG A 1 111 ? 28.550 -3.673 -31.305 1.00 66.00 111 ARG A C 1
ATOM 881 O O . ARG A 1 111 ? 28.586 -4.039 -30.128 1.00 66.00 111 ARG A O 1
ATOM 888 N N . LYS A 1 112 ? 29.234 -4.302 -32.263 1.00 59.91 112 LYS A N 1
ATOM 889 C CA . LYS A 1 112 ? 30.402 -5.118 -31.930 1.00 59.91 112 LYS A CA 1
ATOM 890 C C . LYS A 1 112 ? 31.435 -4.158 -31.348 1.00 59.91 112 LYS A C 1
ATOM 892 O O . LYS A 1 112 ? 32.257 -3.608 -32.063 1.00 59.91 112 LYS A O 1
ATOM 897 N N . ILE A 1 113 ? 31.396 -3.966 -30.029 1.00 54.44 113 ILE A N 1
ATOM 898 C CA . ILE A 1 113 ? 32.607 -3.644 -29.280 1.00 54.44 113 ILE A CA 1
ATOM 899 C C . ILE A 1 113 ? 33.512 -4.830 -29.554 1.00 54.44 113 ILE A C 1
ATOM 901 O O . ILE A 1 113 ? 33.350 -5.915 -28.987 1.00 54.44 113 ILE A O 1
ATOM 905 N N . GLU A 1 114 ? 34.362 -4.652 -30.555 1.00 51.31 114 GLU A N 1
ATOM 906 C CA . GLU A 1 114 ? 35.356 -5.616 -30.933 1.00 51.31 114 GLU A CA 1
ATOM 907 C C . GLU A 1 114 ? 36.089 -6.015 -29.652 1.00 51.31 114 GLU A C 1
ATOM 909 O O . GLU A 1 114 ? 36.699 -5.192 -28.966 1.00 51.31 114 GLU A O 1
ATOM 914 N N . LYS A 1 115 ? 36.114 -7.314 -29.354 1.00 50.12 115 LYS A N 1
ATOM 915 C CA . LYS A 1 115 ? 37.371 -7.886 -28.886 1.00 50.12 115 LYS A CA 1
ATOM 916 C C . LYS A 1 115 ? 38.354 -7.638 -30.028 1.00 50.12 115 LYS A C 1
ATOM 918 O O . LYS A 1 115 ? 38.465 -8.473 -30.920 1.00 50.12 115 LYS A O 1
ATOM 923 N N . ARG A 1 116 ? 38.939 -6.437 -30.042 1.00 47.88 116 ARG A N 1
ATOM 924 C CA . ARG A 1 116 ? 39.897 -5.936 -31.022 1.00 47.88 116 ARG A CA 1
ATOM 925 C C . ARG A 1 116 ? 41.024 -6.955 -31.093 1.00 47.88 116 ARG A C 1
ATOM 927 O O . ARG A 1 116 ? 41.891 -7.000 -30.226 1.00 47.88 116 ARG A O 1
ATOM 934 N N . ASN A 1 117 ? 40.964 -7.825 -32.092 1.00 46.16 117 ASN A N 1
ATOM 935 C CA . ASN A 1 117 ? 42.129 -8.549 -32.555 1.00 46.16 117 ASN A CA 1
ATOM 936 C C . ASN A 1 117 ? 42.964 -7.501 -33.308 1.00 46.16 117 ASN A C 1
ATOM 938 O O . ASN A 1 117 ? 42.465 -6.965 -34.294 1.00 46.16 117 ASN A O 1
ATOM 942 N N . PRO A 1 118 ? 44.175 -7.136 -32.858 1.00 48.53 118 PRO A N 1
ATOM 943 C CA . PRO A 1 118 ? 44.890 -5.959 -33.362 1.00 48.53 118 PRO A CA 1
ATOM 944 C C . PRO A 1 118 ? 45.479 -6.131 -34.776 1.00 48.53 118 PRO A C 1
ATOM 946 O O . PRO A 1 118 ? 46.303 -5.323 -35.185 1.00 48.53 118 PRO A O 1
ATOM 949 N N . ASN A 1 119 ? 45.074 -7.161 -35.525 1.00 46.00 119 ASN A N 1
ATOM 950 C CA . ASN A 1 119 ? 45.719 -7.575 -36.773 1.00 46.00 119 ASN A CA 1
ATOM 951 C C . ASN A 1 119 ? 44.848 -7.470 -38.033 1.00 46.00 119 ASN A C 1
ATOM 953 O O . ASN A 1 119 ? 45.230 -8.033 -39.055 1.00 46.00 119 ASN A O 1
ATOM 957 N N . PHE A 1 120 ? 43.714 -6.766 -38.006 1.00 42.81 120 PHE A N 1
ATOM 958 C CA . PHE A 1 120 ? 42.979 -6.472 -39.239 1.00 42.81 120 PHE A CA 1
ATOM 959 C C . PHE A 1 120 ? 42.831 -4.969 -39.451 1.00 42.81 120 PHE A C 1
ATOM 961 O O . PHE A 1 120 ? 42.419 -4.231 -38.560 1.00 42.81 120 PHE A O 1
ATOM 968 N N . SER A 1 121 ? 43.307 -4.576 -40.631 1.00 39.78 121 SER A N 1
ATOM 969 C CA . SER A 1 121 ? 43.442 -3.226 -41.149 1.00 39.78 121 SER A CA 1
ATOM 970 C C . SER A 1 121 ? 42.124 -2.471 -41.123 1.00 39.78 121 SER A C 1
ATOM 972 O O . SER A 1 121 ? 41.080 -3.019 -41.460 1.00 39.78 121 SER A O 1
ATOM 974 N N . ASP A 1 122 ? 42.269 -1.205 -40.761 1.00 49.34 122 ASP A N 1
ATOM 975 C CA . ASP A 1 122 ? 41.404 -0.069 -41.040 1.00 49.34 122 ASP A CA 1
ATOM 976 C C . ASP A 1 122 ? 40.845 -0.160 -42.473 1.00 49.34 122 ASP A C 1
ATOM 978 O O . ASP A 1 122 ? 41.595 -0.020 -43.441 1.00 49.34 122 ASP A O 1
ATOM 982 N N . ASP A 1 123 ? 39.561 -0.485 -42.598 1.00 41.94 123 ASP A N 1
ATOM 983 C CA . ASP A 1 123 ? 38.770 -0.261 -43.806 1.00 41.94 123 ASP A CA 1
ATOM 984 C C . ASP A 1 123 ? 37.400 0.239 -43.343 1.00 41.94 123 ASP A C 1
ATOM 986 O O . ASP A 1 123 ? 36.639 -0.497 -42.702 1.00 41.94 123 ASP A O 1
ATOM 990 N N . ASP A 1 124 ? 37.164 1.528 -43.601 1.00 50.78 124 ASP A N 1
ATOM 991 C CA . ASP A 1 124 ? 35.924 2.274 -43.393 1.00 50.78 124 ASP A CA 1
ATOM 992 C C . ASP A 1 124 ? 34.760 1.547 -44.082 1.00 50.78 124 ASP A C 1
ATOM 994 O O . ASP A 1 124 ? 34.384 1.830 -45.220 1.00 50.78 124 ASP A O 1
ATOM 998 N N . SER A 1 125 ? 34.184 0.575 -43.385 1.00 48.75 125 SER A N 1
ATOM 999 C CA . SER A 1 125 ? 32.962 -0.099 -43.791 1.00 48.75 125 SER A CA 1
ATOM 1000 C C . SER A 1 125 ? 31.867 0.349 -42.842 1.00 48.75 125 SER A C 1
ATOM 1002 O O . SER A 1 125 ? 31.836 -0.045 -41.678 1.00 48.75 125 SER A O 1
ATOM 1004 N N . ASP A 1 126 ? 31.012 1.229 -43.365 1.00 49.84 126 ASP A N 1
ATOM 1005 C CA . ASP A 1 126 ? 29.774 1.687 -42.745 1.00 49.84 126 ASP A CA 1
ATOM 1006 C C . ASP A 1 126 ? 29.133 0.574 -41.902 1.00 49.84 126 ASP A C 1
ATOM 1008 O O . ASP A 1 126 ? 28.859 -0.528 -42.389 1.00 49.84 126 ASP A O 1
ATOM 1012 N N . ASP A 1 127 ? 28.935 0.895 -40.621 1.00 54.97 127 ASP A N 1
ATOM 1013 C CA . ASP A 1 127 ? 28.391 0.084 -39.529 1.00 54.97 127 ASP A CA 1
ATOM 1014 C C . ASP A 1 127 ? 26.968 -0.448 -39.819 1.00 54.97 127 ASP A C 1
ATOM 1016 O O . ASP A 1 127 ? 25.991 -0.111 -39.151 1.00 54.97 127 ASP A O 1
ATOM 1020 N N . GLU A 1 128 ? 26.819 -1.332 -40.801 1.00 58.34 128 GLU A N 1
ATOM 1021 C CA . GLU A 1 128 ? 25.559 -2.015 -41.092 1.00 58.34 128 GLU A CA 1
ATOM 1022 C C . GLU A 1 128 ? 25.766 -3.529 -41.149 1.00 58.34 128 GLU A C 1
ATOM 1024 O O . GLU A 1 128 ? 25.348 -4.238 -42.063 1.00 58.34 128 GLU A O 1
ATOM 1029 N N . SER A 1 129 ? 26.406 -4.064 -40.103 1.00 65.62 129 SER A N 1
ATOM 1030 C CA . SER A 1 129 ? 26.238 -5.483 -39.787 1.00 65.62 129 SER A CA 1
ATOM 1031 C C . SER A 1 129 ? 24.736 -5.760 -39.600 1.00 65.62 129 SER A C 1
ATOM 1033 O O . SER A 1 129 ? 24.122 -5.135 -38.728 1.00 65.62 129 SER A O 1
ATOM 1035 N N . PRO A 1 130 ? 24.125 -6.686 -40.368 1.00 74.81 130 PRO A N 1
ATOM 1036 C CA . PRO A 1 130 ? 22.699 -6.964 -40.268 1.00 74.81 130 PRO A CA 1
ATOM 1037 C C . PRO A 1 130 ? 22.310 -7.308 -38.830 1.00 74.81 130 PRO A C 1
ATOM 1039 O O . PRO A 1 130 ? 22.873 -8.221 -38.222 1.00 74.81 130 PRO A O 1
ATOM 1042 N N . LEU A 1 131 ? 21.344 -6.572 -38.280 1.00 81.44 131 LEU A N 1
ATOM 1043 C CA . LEU A 1 131 ? 20.881 -6.789 -36.914 1.00 81.44 131 LEU A CA 1
ATOM 1044 C C . LEU A 1 131 ? 20.288 -8.197 -36.763 1.00 81.44 131 LEU A C 1
ATOM 1046 O O . LEU A 1 131 ? 19.418 -8.618 -37.529 1.00 81.44 131 LEU A O 1
ATOM 1050 N N . GLU A 1 132 ? 20.707 -8.917 -35.724 1.00 85.38 132 GLU A N 1
ATOM 1051 C CA . GLU A 1 132 ? 20.244 -10.281 -35.468 1.00 85.38 132 GLU A CA 1
ATOM 1052 C C . GLU A 1 132 ? 18.852 -10.304 -34.801 1.00 85.38 132 GLU A C 1
ATOM 1054 O O . GLU A 1 132 ? 18.704 -10.523 -33.593 1.00 85.38 132 GLU A O 1
ATOM 1059 N N . TRP A 1 133 ? 17.796 -10.106 -35.596 1.00 86.19 133 TRP A N 1
ATOM 1060 C CA . TRP A 1 133 ? 16.396 -10.093 -35.136 1.00 86.19 133 TRP A CA 1
ATOM 1061 C C . TRP A 1 133 ? 15.930 -11.401 -34.482 1.00 86.19 133 TRP A C 1
ATOM 1063 O O . TRP A 1 133 ? 15.040 -11.398 -33.627 1.00 86.19 133 TRP A O 1
ATOM 1073 N N . GLU A 1 134 ? 16.547 -12.531 -34.820 1.00 86.62 134 GLU A N 1
ATOM 1074 C CA . GLU A 1 134 ? 16.168 -13.826 -34.255 1.00 86.62 134 GLU A CA 1
ATOM 1075 C C . GLU A 1 134 ? 16.456 -13.912 -32.743 1.00 86.62 134 GLU A C 1
ATOM 1077 O O . GLU A 1 134 ? 15.648 -14.454 -31.979 1.00 86.62 134 GLU A O 1
ATOM 1082 N N . LYS A 1 135 ? 17.565 -13.316 -32.276 1.00 86.12 135 LYS A N 1
ATOM 1083 C CA . LYS A 1 135 ? 17.956 -13.308 -30.854 1.00 86.12 135 LYS A CA 1
ATOM 1084 C C . LYS A 1 135 ? 16.905 -12.623 -29.984 1.00 86.12 135 LYS A C 1
ATOM 1086 O O . LYS A 1 135 ? 16.537 -13.143 -28.925 1.00 86.12 135 LYS A O 1
ATOM 1091 N N . ILE A 1 136 ? 16.402 -11.469 -30.428 1.00 87.19 136 ILE A N 1
ATOM 1092 C CA . ILE A 1 136 ? 15.341 -10.757 -29.712 1.00 87.19 136 ILE A CA 1
ATOM 1093 C C . ILE A 1 136 ? 14.002 -11.485 -29.845 1.00 87.19 136 ILE A C 1
ATOM 1095 O O . ILE A 1 136 ? 13.293 -11.607 -28.848 1.00 87.19 136 ILE A O 1
ATOM 1099 N N . GLY A 1 137 ? 13.701 -12.058 -31.015 1.00 86.19 137 GLY A N 1
ATOM 1100 C CA . GLY A 1 137 ? 12.496 -12.856 -31.244 1.00 86.19 137 GLY A CA 1
ATOM 1101 C C . GLY A 1 137 ? 12.355 -14.014 -30.251 1.00 86.19 137 GLY A C 1
ATOM 1102 O O . GLY A 1 137 ? 11.324 -14.137 -29.588 1.00 86.19 137 GLY A O 1
ATOM 1103 N N . ARG A 1 138 ? 13.418 -14.807 -30.046 1.00 86.69 138 ARG A N 1
ATOM 1104 C CA . ARG A 1 138 ? 13.427 -15.908 -29.059 1.00 86.69 138 ARG A CA 1
ATOM 1105 C C . ARG A 1 138 ? 13.187 -15.411 -27.628 1.00 86.69 138 ARG A C 1
ATOM 1107 O O . ARG A 1 138 ? 12.432 -16.024 -26.873 1.00 86.69 138 ARG A O 1
ATOM 1114 N N . LYS A 1 139 ? 13.788 -14.277 -27.252 1.00 85.38 139 LYS A N 1
ATOM 1115 C CA . LYS A 1 139 ? 13.626 -13.676 -25.916 1.00 85.38 139 LYS A CA 1
ATOM 1116 C C . LYS A 1 139 ? 12.223 -13.091 -25.706 1.00 85.38 139 LYS A C 1
ATOM 1118 O O . LYS A 1 139 ? 11.667 -13.230 -24.617 1.00 85.38 139 LYS A O 1
ATOM 1123 N N . ALA A 1 140 ? 11.639 -12.482 -26.736 1.00 84.62 140 ALA A N 1
ATOM 1124 C CA . ALA A 1 140 ? 10.286 -11.929 -26.710 1.00 84.62 140 ALA A CA 1
ATOM 1125 C C . ALA A 1 140 ? 9.216 -13.030 -26.611 1.00 84.62 140 ALA A C 1
ATOM 1127 O O . ALA A 1 140 ? 8.288 -12.915 -25.805 1.00 84.62 140 ALA A O 1
ATOM 1128 N N . LEU A 1 141 ? 9.385 -14.133 -27.349 1.00 83.50 141 LEU A N 1
ATOM 1129 C CA . LEU A 1 141 ? 8.493 -15.300 -27.298 1.00 83.50 141 LEU A CA 1
ATOM 1130 C C . LEU A 1 141 ? 8.486 -15.982 -25.923 1.00 83.50 141 LEU A C 1
ATOM 1132 O O . LEU A 1 141 ? 7.447 -16.454 -25.469 1.00 83.50 141 LEU A O 1
ATOM 1136 N N . ALA A 1 142 ? 9.616 -15.983 -25.210 1.00 84.94 142 ALA A N 1
ATOM 1137 C CA . ALA A 1 142 ? 9.681 -16.515 -23.847 1.00 84.94 142 ALA A CA 1
ATOM 1138 C C . ALA A 1 142 ? 8.855 -15.696 -22.834 1.00 84.94 142 ALA A C 1
ATOM 1140 O O . ALA A 1 142 ? 8.488 -16.211 -21.778 1.00 84.94 142 ALA A O 1
ATOM 1141 N N . LYS A 1 143 ? 8.584 -14.415 -23.121 1.00 84.00 143 LYS A N 1
ATOM 1142 C CA . LYS A 1 143 ? 7.868 -13.498 -22.216 1.00 84.00 143 LYS A CA 1
ATOM 1143 C C . LYS A 1 143 ? 6.445 -13.180 -22.661 1.00 84.00 143 LYS A C 1
ATOM 1145 O O . LYS A 1 143 ? 5.626 -12.809 -21.827 1.00 84.00 143 LYS A O 1
ATOM 1150 N N . SER A 1 144 ? 6.129 -13.361 -23.939 1.00 79.94 144 SER A N 1
ATOM 1151 C CA . SER A 1 144 ? 4.799 -13.116 -24.489 1.00 79.94 144 SER A CA 1
ATOM 1152 C C . SER A 1 144 ? 4.358 -14.289 -25.363 1.00 79.94 144 SER A C 1
ATOM 1154 O O . SER A 1 144 ? 5.000 -14.636 -26.346 1.00 79.94 144 SER A O 1
ATOM 1156 N N . ARG A 1 145 ? 3.238 -14.918 -24.987 1.00 74.00 145 ARG A N 1
ATOM 1157 C CA . ARG A 1 145 ? 2.588 -15.988 -25.772 1.00 74.00 145 ARG A CA 1
ATOM 1158 C C . ARG A 1 145 ? 1.537 -15.450 -26.747 1.00 74.00 145 ARG A C 1
ATOM 1160 O O . ARG A 1 145 ? 0.972 -16.214 -27.521 1.00 74.00 145 ARG A O 1
ATOM 1167 N N . ARG A 1 146 ? 1.222 -14.155 -26.660 1.00 75.88 146 ARG A N 1
ATOM 1168 C CA . ARG A 1 146 ? 0.254 -13.461 -27.516 1.00 75.88 146 ARG A CA 1
ATOM 1169 C C . ARG A 1 146 ? 1.017 -12.492 -28.404 1.00 75.88 146 ARG A C 1
ATOM 1171 O O . ARG A 1 146 ? 1.859 -11.753 -27.900 1.00 75.88 146 ARG A O 1
ATOM 1178 N N . VAL A 1 147 ? 0.692 -12.483 -29.693 1.00 71.94 147 VAL A N 1
ATOM 1179 C CA . VAL A 1 147 ? 1.194 -11.460 -30.614 1.00 71.94 147 VAL A CA 1
ATOM 1180 C C . VAL A 1 147 ? 0.669 -10.106 -30.129 1.00 71.94 147 VAL A C 1
ATOM 1182 O O . VAL A 1 147 ? -0.540 -9.994 -29.895 1.00 71.94 147 VAL A O 1
ATOM 1185 N N . PRO A 1 148 ? 1.531 -9.093 -29.930 1.00 66.00 148 PRO A N 1
ATOM 1186 C CA . PRO A 1 148 ? 1.069 -7.750 -29.624 1.00 66.00 148 PRO A CA 1
ATOM 1187 C C . PRO A 1 148 ? 0.242 -7.247 -30.809 1.00 66.00 148 PRO A C 1
ATOM 1189 O O . PRO A 1 148 ? 0.770 -6.922 -31.869 1.00 66.00 148 PRO A O 1
ATOM 1192 N N . VAL A 1 149 ? -1.078 -7.228 -30.640 1.00 69.12 149 VAL A N 1
ATOM 1193 C CA . VAL A 1 149 ? -1.986 -6.614 -31.604 1.00 69.12 149 VAL A CA 1
ATOM 1194 C C . VAL A 1 149 ? -1.925 -5.116 -31.351 1.00 69.12 149 VAL A C 1
ATOM 1196 O O . VAL A 1 149 ? -2.247 -4.657 -30.255 1.00 69.12 149 VAL A O 1
ATOM 1199 N N . VAL A 1 150 ? -1.499 -4.347 -32.350 1.00 69.75 150 VAL A N 1
ATOM 1200 C CA . VAL A 1 150 ? -1.608 -2.888 -32.310 1.00 69.75 150 VAL A CA 1
ATOM 1201 C C . VAL A 1 150 ? -3.097 -2.528 -32.297 1.00 69.75 150 VAL A C 1
ATOM 1203 O O . VAL A 1 150 ? -3.763 -2.505 -33.324 1.00 69.75 150 VAL A O 1
ATOM 1206 N N . GLY A 1 151 ? -3.654 -2.300 -31.104 1.00 64.62 151 GLY A N 1
ATOM 1207 C CA . GLY A 1 151 ? -5.090 -2.060 -30.890 1.00 64.62 151 GLY A CA 1
ATOM 1208 C C . GLY A 1 151 ? -5.620 -0.752 -31.488 1.00 64.62 151 GLY A C 1
ATOM 1209 O O . GLY A 1 151 ? -6.801 -0.451 -31.354 1.00 64.62 151 GLY A O 1
ATOM 1210 N N . PHE A 1 152 ? -4.756 0.023 -32.140 1.00 60.69 152 PHE A N 1
ATOM 1211 C CA . PHE A 1 152 ? -5.097 1.255 -32.827 1.00 60.69 152 PHE A CA 1
ATOM 1212 C C . PHE A 1 152 ? -4.221 1.386 -34.081 1.00 60.69 152 PHE A C 1
ATOM 1214 O O . PHE A 1 152 ? -3.199 2.066 -34.079 1.00 60.69 152 PHE A O 1
ATOM 1221 N N . MET A 1 153 ? -4.630 0.747 -35.179 1.00 61.59 153 MET A N 1
ATOM 1222 C CA . MET A 1 153 ? -4.320 1.298 -36.498 1.00 61.59 153 MET A CA 1
ATOM 1223 C C . MET A 1 153 ? -5.196 2.542 -36.665 1.00 61.59 153 MET A C 1
ATOM 1225 O O . MET A 1 153 ? -6.277 2.482 -37.249 1.00 61.59 153 MET A O 1
ATOM 1229 N N . LEU A 1 154 ? -4.766 3.680 -36.106 1.00 60.41 154 LEU A N 1
ATOM 1230 C CA . LEU A 1 154 ? -5.166 4.941 -36.725 1.00 60.41 154 LEU A CA 1
ATOM 1231 C C . LEU A 1 154 ? -4.712 4.835 -38.183 1.00 60.41 154 LEU A C 1
ATOM 1233 O O . LEU A 1 154 ? -3.615 4.339 -38.436 1.00 60.41 154 LEU A O 1
ATOM 1237 N N . GLY A 1 155 ? -5.587 5.208 -39.118 1.00 70.31 155 GLY A N 1
ATOM 1238 C CA . GLY A 1 155 ? -5.277 5.242 -40.547 1.00 70.31 155 GLY A CA 1
ATOM 1239 C C . GLY A 1 155 ? -4.072 6.149 -40.864 1.00 70.31 155 GLY A C 1
ATOM 1240 O O . GLY A 1 155 ? -3.293 6.462 -39.969 1.00 70.31 15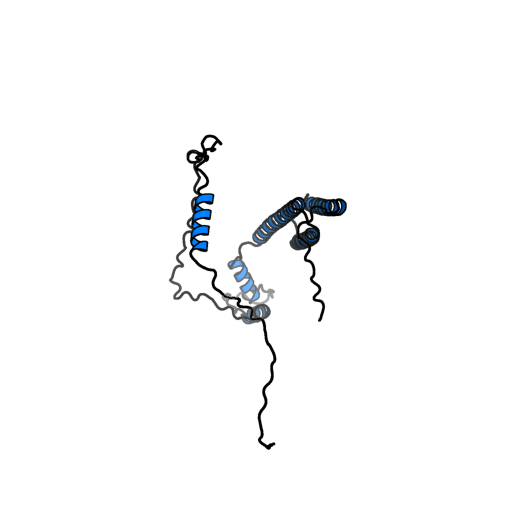5 GLY A O 1
ATOM 1241 N N . PRO A 1 156 ? -3.882 6.584 -42.123 1.00 64.81 156 PRO A N 1
ATOM 1242 C CA . PRO A 1 156 ? -2.644 7.233 -42.569 1.00 64.81 156 PRO A CA 1
ATOM 1243 C C . PRO A 1 156 ? -2.110 8.247 -41.544 1.00 64.81 156 PRO A C 1
ATOM 1245 O O . PRO A 1 156 ? -2.860 9.099 -41.065 1.00 64.81 156 PRO A O 1
ATOM 1248 N N . LEU A 1 157 ? -0.819 8.109 -41.207 1.00 57.28 157 LEU A N 1
ATOM 1249 C CA . LEU A 1 157 ? -0.076 8.749 -40.102 1.00 57.28 157 LEU A CA 1
ATOM 1250 C C . LEU A 1 157 ? -0.216 10.285 -39.987 1.00 57.28 157 LEU A C 1
ATOM 1252 O O . LEU A 1 157 ? 0.276 10.881 -39.035 1.00 57.28 157 LEU A O 1
ATOM 1256 N N . SER A 1 158 ? -0.873 10.928 -40.950 1.00 60.09 158 SER A N 1
ATOM 1257 C CA . SER A 1 158 ? -1.167 12.359 -41.026 1.00 60.09 158 SER A CA 1
ATOM 1258 C C . SER A 1 158 ? -2.337 12.815 -40.141 1.00 60.09 158 SER A C 1
ATOM 1260 O O . SER A 1 158 ? -2.639 14.006 -40.109 1.00 60.09 158 SER A O 1
ATOM 1262 N N . VAL A 1 159 ? -3.028 11.910 -39.440 1.00 61.94 159 VAL A N 1
ATOM 1263 C CA . VAL A 1 159 ? -4.115 12.292 -38.524 1.00 61.94 159 VAL A CA 1
ATOM 1264 C C . VAL A 1 159 ? -3.536 12.624 -37.150 1.00 61.94 159 VAL A C 1
ATOM 1266 O O . VAL A 1 159 ? -3.356 11.755 -36.296 1.00 61.94 159 VAL A O 1
ATOM 1269 N N . GLU A 1 160 ? -3.250 13.908 -36.935 1.00 68.94 160 GLU A N 1
ATOM 1270 C CA . GLU A 1 160 ? -2.830 14.440 -35.640 1.00 68.94 160 GLU A CA 1
ATOM 1271 C C . GLU A 1 160 ? -3.892 14.119 -34.576 1.00 68.94 160 GLU A C 1
ATOM 1273 O O . GLU A 1 160 ? -5.060 14.512 -34.675 1.00 68.94 160 GLU A O 1
ATOM 1278 N N . GLN A 1 161 ? -3.502 13.369 -33.542 1.00 67.31 161 GLN A N 1
ATOM 1279 C CA . GLN A 1 161 ? -4.393 13.066 -32.428 1.00 67.31 161 GLN A CA 1
ATOM 1280 C C . GLN A 1 161 ? -4.801 14.377 -31.754 1.00 67.31 161 GLN A C 1
ATOM 1282 O O . GLN A 1 161 ? -3.987 15.036 -31.106 1.00 67.31 161 GLN A O 1
ATOM 1287 N N . LYS A 1 162 ? -6.080 14.751 -31.881 1.00 74.06 162 LYS A N 1
ATOM 1288 C CA . LYS A 1 162 ? -6.635 15.954 -31.256 1.00 74.06 162 LYS A CA 1
ATOM 1289 C C . LYS A 1 162 ? -6.420 15.890 -29.742 1.00 74.06 162 LYS A C 1
ATOM 1291 O O . LYS A 1 162 ? -7.176 15.231 -29.025 1.00 74.06 162 LYS A O 1
ATOM 1296 N N . LYS A 1 163 ? -5.397 16.597 -29.253 1.00 73.50 163 LYS A N 1
ATOM 1297 C CA . LYS A 1 163 ? -5.116 16.768 -27.825 1.00 73.50 163 LYS A CA 1
ATOM 1298 C C . LYS A 1 163 ? -6.332 17.438 -27.196 1.00 73.50 163 LYS A C 1
ATOM 1300 O O . LYS A 1 163 ? -6.583 18.625 -27.395 1.00 73.50 163 LYS A O 1
ATOM 1305 N N . ARG A 1 164 ? -7.138 16.665 -26.470 1.00 71.19 164 ARG A N 1
ATOM 1306 C CA . ARG A 1 164 ? -8.239 17.228 -25.688 1.00 71.19 164 ARG A CA 1
ATOM 1307 C C . ARG A 1 164 ? -7.604 18.011 -24.548 1.00 71.19 164 ARG A C 1
ATOM 1309 O O . ARG A 1 164 ? -6.981 17.419 -23.672 1.00 71.19 164 ARG A O 1
ATOM 1316 N N . ALA A 1 165 ? -7.725 19.335 -24.587 1.00 76.38 165 ALA A N 1
ATOM 1317 C CA . ALA A 1 165 ? -7.306 20.180 -23.482 1.00 76.38 165 ALA A CA 1
ATOM 1318 C C . ALA A 1 165 ? -8.016 19.692 -22.215 1.00 76.38 165 ALA A C 1
ATOM 1320 O O . ALA A 1 165 ? -9.247 19.607 -22.178 1.00 76.38 165 ALA A O 1
ATOM 1321 N N . ALA A 1 166 ? -7.243 19.326 -21.195 1.00 69.69 166 ALA A N 1
ATOM 1322 C CA . ALA A 1 166 ? -7.793 19.019 -19.889 1.00 69.69 166 ALA A CA 1
ATOM 1323 C C . ALA A 1 166 ? -8.420 20.308 -19.347 1.00 69.69 166 ALA A C 1
ATOM 1325 O O . ALA A 1 166 ? -7.719 21.188 -18.849 1.00 69.69 166 ALA A O 1
ATOM 1326 N N . VAL A 1 167 ? -9.739 20.446 -19.493 1.00 74.19 167 VAL A N 1
ATOM 1327 C CA . VAL A 1 167 ? -10.486 21.544 -18.885 1.00 74.19 167 VAL A CA 1
ATOM 1328 C C . VAL A 1 167 ? -10.387 21.339 -17.380 1.00 74.19 167 VAL A C 1
ATOM 1330 O O . VAL A 1 167 ? -11.093 20.513 -16.799 1.00 74.19 167 VAL A O 1
ATOM 1333 N N . LYS A 1 168 ? -9.461 22.059 -16.742 1.00 68.12 168 LYS A N 1
ATOM 1334 C CA . LYS A 1 168 ? -9.428 22.179 -15.288 1.00 68.12 168 LYS A CA 1
ATOM 1335 C C . LYS A 1 168 ? -10.752 22.824 -14.895 1.00 68.12 168 LYS A C 1
ATOM 1337 O O . LYS A 1 168 ? -10.958 24.008 -15.144 1.00 68.12 168 LYS A O 1
ATOM 1342 N N . ARG A 1 169 ? -11.674 22.039 -14.330 1.00 67.44 169 ARG A N 1
ATOM 1343 C CA . ARG A 1 169 ? -12.863 22.596 -13.681 1.00 67.44 169 ARG A CA 1
ATOM 1344 C C . ARG A 1 169 ? -12.355 23.523 -12.582 1.00 67.44 169 ARG A C 1
ATOM 1346 O O . ARG A 1 169 ? -11.723 23.054 -11.637 1.00 67.44 169 ARG A O 1
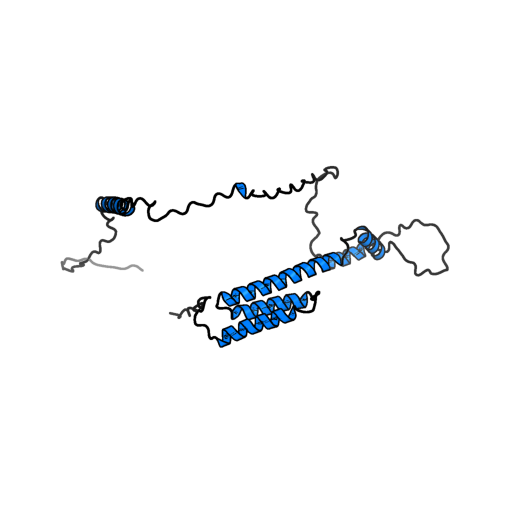ATOM 1353 N N . ALA A 1 170 ? -12.569 24.827 -12.747 1.00 70.31 170 ALA A N 1
ATOM 1354 C CA . ALA A 1 170 ? -12.308 25.791 -11.694 1.00 70.31 170 ALA A CA 1
ATOM 1355 C C . ALA A 1 170 ? -13.118 25.355 -10.471 1.00 70.31 170 ALA A C 1
ATOM 1357 O O . ALA A 1 170 ? -14.322 25.103 -10.564 1.00 70.31 170 ALA A O 1
ATOM 1358 N N . LYS A 1 171 ? -12.437 25.182 -9.339 1.00 65.81 171 LYS A N 1
ATOM 1359 C CA . LYS A 1 171 ? -13.101 24.924 -8.068 1.00 65.81 171 LYS A CA 1
ATOM 1360 C C . LYS A 1 171 ? -13.917 26.180 -7.775 1.00 65.81 171 LYS A C 1
ATOM 1362 O O . LYS A 1 171 ? -13.335 27.248 -7.632 1.00 65.81 171 LYS A O 1
ATOM 1367 N N . LEU A 1 172 ? -15.242 26.063 -7.774 1.00 68.69 172 LEU A N 1
ATOM 1368 C CA . LEU A 1 172 ? -16.123 27.160 -7.390 1.00 68.69 172 LEU A CA 1
ATOM 1369 C C . LEU A 1 172 ? -15.786 27.517 -5.934 1.00 68.69 172 LEU A C 1
ATOM 1371 O O . LEU A 1 172 ? -16.107 26.749 -5.023 1.00 68.69 172 LEU A O 1
ATOM 1375 N N . GLU A 1 173 ? -15.076 28.622 -5.713 1.00 66.81 173 GLU A N 1
ATOM 1376 C CA . GLU A 1 173 ? -14.926 29.188 -4.376 1.00 66.81 173 GLU A CA 1
ATOM 1377 C C . GLU A 1 173 ? -16.303 29.681 -3.941 1.00 66.81 173 GLU A C 1
ATOM 1379 O O . GLU A 1 173 ? -16.842 30.644 -4.482 1.00 66.81 173 GLU A O 1
ATOM 1384 N N . LYS A 1 174 ? -16.923 28.960 -3.004 1.00 64.38 174 LYS A N 1
ATOM 1385 C CA . LYS A 1 174 ? -18.167 29.403 -2.380 1.00 64.38 174 LYS A CA 1
ATOM 1386 C C . LYS A 1 174 ? -17.834 30.629 -1.530 1.00 64.38 174 LYS A C 1
ATOM 1388 O O . LYS A 1 174 ? -17.131 30.506 -0.527 1.00 64.38 174 LYS A O 1
ATOM 1393 N N . ASN A 1 175 ? -18.303 31.801 -1.946 1.00 64.38 175 ASN A N 1
ATOM 1394 C CA . ASN A 1 175 ? -18.194 33.018 -1.151 1.00 64.38 175 ASN A CA 1
ATOM 1395 C C . ASN A 1 175 ? -18.987 32.843 0.151 1.00 64.38 175 ASN A C 1
ATOM 1397 O O . ASN A 1 175 ? -20.184 32.572 0.118 1.00 64.38 175 ASN A O 1
ATOM 1401 N N . LYS A 1 176 ? -18.335 33.046 1.303 1.00 63.47 176 LYS A N 1
ATOM 1402 C CA . LYS A 1 176 ? -18.974 32.973 2.634 1.00 63.47 176 LYS A CA 1
ATOM 1403 C C . LYS A 1 176 ? -20.118 33.978 2.827 1.00 63.47 176 LYS A C 1
ATOM 1405 O O . LYS A 1 176 ? -20.915 33.817 3.740 1.00 63.47 176 LYS A O 1
ATOM 1410 N N . ALA A 1 177 ? -20.210 35.005 1.983 1.00 64.62 177 ALA A N 1
ATOM 1411 C CA . ALA A 1 177 ? -21.301 35.978 2.008 1.00 64.62 177 ALA A CA 1
ATOM 1412 C C . ALA A 1 177 ? -22.658 35.383 1.574 1.00 64.62 177 ALA A C 1
ATOM 1414 O O . ALA A 1 177 ? -23.696 35.903 1.973 1.00 64.62 177 ALA A O 1
ATOM 1415 N N . ASP A 1 178 ? -22.650 34.277 0.818 1.00 62.53 178 ASP A N 1
ATOM 1416 C CA . ASP A 1 178 ? -23.862 33.575 0.372 1.00 62.53 178 ASP A CA 1
ATOM 1417 C C . ASP A 1 178 ? -24.302 32.462 1.345 1.00 62.53 178 ASP A C 1
ATOM 1419 O O . ASP A 1 178 ? -25.305 31.782 1.113 1.00 62.53 178 ASP A O 1
ATOM 1423 N N . GLU A 1 179 ? -23.587 32.267 2.462 1.00 65.12 179 GLU A N 1
ATOM 1424 C CA . GLU A 1 179 ? -23.997 31.349 3.528 1.00 65.12 179 GLU A CA 1
ATOM 1425 C C . GLU A 1 179 ? -25.167 31.950 4.323 1.00 65.12 179 GLU A C 1
ATOM 1427 O O . GLU A 1 179 ? -25.001 32.571 5.373 1.00 65.12 179 GLU A O 1
ATOM 1432 N N . ARG A 1 180 ? -26.396 31.744 3.840 1.00 68.19 180 ARG A N 1
ATOM 1433 C CA . ARG A 1 180 ? -27.594 31.952 4.661 1.00 68.19 180 ARG A CA 1
ATOM 1434 C C . ARG A 1 180 ? -27.760 30.759 5.595 1.00 68.19 180 ARG A C 1
ATOM 1436 O O . ARG A 1 180 ? -28.094 29.661 5.154 1.00 68.19 180 ARG A O 1
ATOM 1443 N N . LYS A 1 181 ? -27.518 30.973 6.889 1.00 71.88 181 LYS A N 1
ATOM 1444 C CA . LYS A 1 181 ? -27.859 29.993 7.926 1.00 71.88 181 LYS A CA 1
ATOM 1445 C C . LYS A 1 181 ? -29.376 29.746 7.897 1.00 71.88 181 LYS A C 1
ATOM 1447 O O . LYS A 1 181 ? -30.123 30.720 7.772 1.00 71.88 181 LYS A O 1
ATOM 1452 N N . PRO A 1 182 ? -29.843 28.490 7.993 1.00 69.75 182 PRO A N 1
ATOM 1453 C CA . PRO A 1 182 ? -31.265 28.220 8.154 1.00 69.75 182 PRO A CA 1
ATOM 1454 C C . PRO A 1 182 ? -31.765 28.902 9.434 1.00 69.75 182 PRO A C 1
ATOM 1456 O O . PRO A 1 182 ? -31.072 28.899 10.450 1.00 69.75 182 PRO A O 1
ATOM 1459 N N . GLN A 1 183 ? -32.935 29.537 9.360 1.00 68.44 183 GLN A N 1
ATOM 1460 C CA . GLN A 1 183 ? -33.569 30.150 10.525 1.00 68.44 183 GLN A CA 1
ATOM 1461 C C . GLN A 1 183 ? -33.973 29.048 11.510 1.00 68.44 183 GLN A C 1
ATOM 1463 O O . GLN A 1 183 ? -34.612 28.071 11.122 1.00 68.44 183 GLN A O 1
ATOM 1468 N N . GLU A 1 184 ? -33.579 29.198 12.772 1.00 70.00 184 GLU A N 1
ATOM 1469 C CA . GLU A 1 184 ? -34.053 28.348 13.862 1.00 70.00 184 GLU A CA 1
ATOM 1470 C C . GLU A 1 184 ? -35.532 28.671 14.114 1.00 70.00 184 GLU A C 1
ATOM 1472 O O . GLU A 1 184 ? -35.851 29.759 14.592 1.00 70.00 184 GLU A O 1
ATOM 1477 N N . LEU A 1 185 ? -36.436 27.748 13.762 1.00 68.69 185 LEU A N 1
ATOM 1478 C CA . LEU A 1 185 ? -37.839 27.832 14.172 1.00 68.69 185 LEU A CA 1
ATOM 1479 C C . LEU A 1 185 ? -37.915 27.591 15.680 1.00 68.69 185 LEU A C 1
ATOM 1481 O O . LEU A 1 185 ? -37.515 26.528 16.162 1.00 68.69 185 LEU A O 1
ATOM 1485 N N . LYS A 1 186 ? -38.451 28.561 16.417 1.00 71.50 186 LYS A N 1
ATOM 1486 C CA . LYS A 1 186 ? -38.794 28.392 17.830 1.00 71.50 186 LYS A CA 1
ATOM 1487 C C . LYS A 1 186 ? -40.169 27.743 17.961 1.00 71.50 186 LYS A C 1
ATOM 1489 O O . LYS A 1 186 ? -40.983 27.792 17.043 1.00 71.50 186 LYS A O 1
ATOM 1494 N N . GLU A 1 187 ? -40.445 27.153 19.120 1.00 65.81 187 GLU A N 1
ATOM 1495 C CA . GLU A 1 187 ? -41.704 26.441 19.402 1.00 65.81 187 GLU A CA 1
ATOM 1496 C C . GLU A 1 187 ? -42.954 27.329 19.248 1.00 65.81 187 GLU A C 1
ATOM 1498 O O . GLU A 1 187 ? -44.046 26.831 18.987 1.00 65.81 187 GLU A O 1
ATOM 1503 N N . GLU A 1 188 ? -42.776 28.645 19.355 1.00 67.31 188 GLU A N 1
ATOM 1504 C CA . GLU A 1 188 ? -43.791 29.687 19.172 1.00 67.31 188 GLU A CA 1
ATOM 1505 C C . GLU A 1 188 ? -44.090 30.053 17.702 1.00 67.31 188 GLU A C 1
ATOM 1507 O O . GLU A 1 188 ? -45.184 30.540 17.421 1.00 67.31 188 GLU A O 1
ATOM 1512 N N . ASP A 1 189 ? -43.183 29.755 16.761 1.00 63.19 189 ASP A N 1
ATOM 1513 C CA . ASP A 1 189 ? -43.386 29.936 15.308 1.00 63.19 189 ASP A CA 1
ATOM 1514 C C . ASP A 1 189 ? -44.060 28.719 14.652 1.00 63.19 189 ASP A C 1
ATOM 1516 O O . ASP A 1 189 ? -44.475 28.751 13.489 1.00 63.19 189 ASP A O 1
ATOM 1520 N N . ILE A 1 190 ? -44.193 27.622 15.398 1.00 64.69 190 ILE A N 1
ATOM 1521 C CA . ILE A 1 190 ? -44.968 26.462 14.983 1.00 64.69 190 ILE A CA 1
ATOM 1522 C C . ILE A 1 190 ? -46.427 26.788 15.282 1.00 64.69 190 ILE A C 1
ATOM 1524 O O . ILE A 1 190 ? -46.925 26.562 16.387 1.00 64.69 190 ILE A O 1
ATOM 1528 N N . SER A 1 191 ? -47.162 27.270 14.278 1.00 65.62 191 SER A N 1
ATOM 1529 C CA . SER A 1 191 ? -48.616 27.165 14.340 1.00 65.62 191 SER A CA 1
ATOM 1530 C C . SER A 1 191 ? -48.938 25.680 14.518 1.00 65.62 191 SER A C 1
ATOM 1532 O O . SER A 1 191 ? -48.699 24.890 13.600 1.00 65.62 191 SER A O 1
ATOM 1534 N N . ARG A 1 192 ? -49.436 25.278 15.695 1.00 61.41 192 ARG A N 1
ATOM 1535 C CA . ARG A 1 192 ? -50.040 23.956 15.913 1.00 61.41 192 ARG A CA 1
ATOM 1536 C C . ARG A 1 192 ? -51.293 23.869 15.041 1.00 61.41 192 ARG A C 1
ATOM 1538 O O . ARG A 1 192 ? -52.410 24.024 15.518 1.00 61.41 192 ARG A O 1
ATOM 1545 N N . SER A 1 193 ? -51.094 23.677 13.741 1.00 60.16 193 SER A N 1
ATOM 1546 C CA . SER A 1 193 ? -52.135 23.243 12.827 1.00 60.16 193 SER A CA 1
ATOM 1547 C C . SER A 1 193 ? -52.593 21.886 13.341 1.00 60.16 193 SER A C 1
ATOM 1549 O O . SER A 1 193 ? -51.783 20.968 13.487 1.00 60.16 193 SER A O 1
ATOM 1551 N N . GLU A 1 194 ? -53.864 21.788 13.722 1.00 57.06 194 GLU A N 1
ATOM 1552 C CA . GLU A 1 194 ? -54.479 20.552 14.189 1.00 57.06 194 GLU A CA 1
ATOM 1553 C C . GLU A 1 194 ? -54.285 19.444 13.150 1.00 57.06 194 GLU A C 1
ATOM 1555 O O . GLU A 1 194 ? -54.996 19.382 12.146 1.00 57.06 194 GLU A O 1
ATOM 1560 N N . ASN A 1 195 ? -53.308 18.582 13.438 1.00 63.47 195 ASN A N 1
ATOM 1561 C CA . ASN A 1 195 ? -53.106 17.233 12.932 1.00 63.47 195 ASN A CA 1
ATOM 1562 C C . ASN A 1 195 ? -53.778 16.940 11.580 1.00 63.47 195 ASN A C 1
ATOM 1564 O O . ASN A 1 195 ? -54.765 16.199 11.501 1.00 63.47 195 ASN A O 1
ATOM 1568 N N . GLU A 1 196 ? -53.194 17.455 10.496 1.00 64.00 196 GLU A N 1
ATOM 1569 C CA . GLU A 1 196 ? -53.554 17.018 9.141 1.00 64.00 196 GLU A CA 1
ATOM 1570 C C . GLU A 1 196 ? -53.425 15.497 8.998 1.00 64.00 196 GLU A C 1
ATOM 1572 O O . GLU A 1 196 ? -54.231 14.860 8.328 1.00 64.00 196 GLU A O 1
ATOM 1577 N N . THR A 1 197 ? -52.486 14.881 9.718 1.00 62.22 197 THR A N 1
ATOM 1578 C CA . THR A 1 197 ? -52.292 13.431 9.760 1.00 62.22 197 THR A CA 1
ATOM 1579 C C . THR A 1 197 ? -53.525 12.689 10.276 1.00 62.22 197 THR A C 1
ATOM 1581 O O . THR A 1 197 ? -53.890 11.668 9.704 1.00 62.22 197 THR A O 1
ATOM 1584 N N . THR A 1 198 ? -54.225 13.199 11.296 1.00 68.38 198 THR A N 1
ATOM 1585 C CA . THR A 1 198 ? -55.434 12.543 11.829 1.00 68.38 198 THR A CA 1
ATOM 1586 C C . THR A 1 198 ? -56.615 12.685 10.869 1.00 68.38 198 THR A C 1
ATOM 1588 O O . THR A 1 198 ? -57.394 11.745 10.719 1.00 68.38 198 THR A O 1
ATOM 1591 N N . LYS A 1 199 ? -56.715 13.821 10.162 1.00 73.25 199 LYS A N 1
ATOM 1592 C CA . LYS A 1 199 ? -57.703 14.026 9.087 1.00 73.25 199 LYS A CA 1
ATOM 1593 C C . LYS A 1 199 ? -57.416 13.128 7.881 1.00 73.25 199 LYS A C 1
ATOM 1595 O O . LYS A 1 199 ? -58.324 12.518 7.332 1.00 73.25 199 LYS A O 1
ATOM 1600 N N . ASN A 1 200 ? -56.151 12.971 7.507 1.00 73.75 200 ASN A N 1
ATOM 1601 C CA . ASN A 1 200 ? -55.759 12.082 6.416 1.00 73.75 200 ASN A CA 1
ATOM 1602 C C . ASN A 1 200 ? -56.014 10.610 6.778 1.00 73.75 200 ASN A C 1
ATOM 1604 O O . ASN A 1 200 ? -56.516 9.854 5.950 1.00 73.75 200 ASN A O 1
ATOM 1608 N N . VAL A 1 201 ? -55.759 10.208 8.027 1.00 78.38 201 VAL A N 1
ATOM 1609 C CA . VAL A 1 201 ? -56.063 8.853 8.518 1.00 78.38 201 VAL A CA 1
ATOM 1610 C C . VAL A 1 201 ? -57.572 8.585 8.558 1.00 78.38 201 VAL A C 1
ATOM 1612 O O . VAL A 1 201 ? -57.984 7.487 8.188 1.00 78.38 201 VAL A O 1
ATOM 1615 N N . SER A 1 202 ? -58.410 9.560 8.932 1.00 75.44 202 SER A N 1
ATOM 1616 C CA . SER A 1 202 ? -59.871 9.386 8.900 1.00 75.44 202 SER A CA 1
ATOM 1617 C C . SER A 1 202 ? -60.430 9.322 7.476 1.00 75.44 202 SER A C 1
ATOM 1619 O O . SER A 1 202 ? -61.342 8.543 7.213 1.00 75.44 202 SER A O 1
ATOM 1621 N N . ILE A 1 203 ? -59.852 10.065 6.530 1.00 79.56 203 ILE A N 1
ATOM 1622 C CA . ILE A 1 203 ? -60.209 9.966 5.107 1.00 79.56 203 ILE A CA 1
ATOM 1623 C C . ILE A 1 203 ? -59.824 8.589 4.546 1.00 79.56 203 ILE A C 1
ATOM 1625 O O . ILE A 1 203 ? -60.624 7.950 3.856 1.00 79.56 203 ILE A O 1
ATOM 1629 N N . VAL A 1 204 ? -58.624 8.092 4.864 1.00 76.56 204 VAL A N 1
ATOM 1630 C CA . VAL A 1 204 ? -58.164 6.764 4.425 1.00 76.56 204 VAL A CA 1
ATOM 1631 C C . VAL A 1 204 ? -59.009 5.652 5.051 1.00 76.56 204 VAL A C 1
ATOM 1633 O O . VAL A 1 204 ? -59.381 4.713 4.347 1.00 76.56 204 VAL A O 1
ATOM 1636 N N . SER A 1 205 ? -59.376 5.760 6.332 1.00 75.94 205 SER A N 1
ATOM 1637 C CA . SER A 1 205 ? -60.216 4.755 6.994 1.00 75.94 205 SER A CA 1
ATOM 1638 C C . SER A 1 205 ? -61.645 4.731 6.445 1.00 75.94 205 SER A C 1
ATOM 1640 O O . SER A 1 205 ? -62.181 3.646 6.224 1.00 75.94 205 SER A O 1
ATOM 1642 N N . LEU A 1 206 ? -62.239 5.889 6.128 1.00 75.50 206 LEU A N 1
ATOM 1643 C CA . LEU A 1 206 ? -63.546 5.951 5.459 1.00 75.50 206 LEU A CA 1
ATOM 1644 C C . LEU A 1 206 ? -63.495 5.319 4.063 1.00 75.50 206 LEU A C 1
ATOM 1646 O O . LEU A 1 206 ? -64.401 4.581 3.672 1.00 75.50 206 LEU A O 1
ATOM 1650 N N . SER A 1 207 ? -62.411 5.577 3.327 1.00 70.69 207 SER A N 1
ATOM 1651 C CA . SER A 1 207 ? -62.181 4.998 2.000 1.00 70.69 207 SER A CA 1
ATOM 1652 C C . SER A 1 207 ? -62.100 3.469 2.075 1.00 70.69 207 SER A C 1
ATOM 1654 O O . SER A 1 207 ? -62.688 2.778 1.243 1.00 70.69 207 SER A O 1
ATOM 1656 N N . PHE A 1 208 ? -61.444 2.937 3.110 1.00 63.59 208 PHE A N 1
ATOM 1657 C CA . PHE A 1 208 ? -61.376 1.500 3.378 1.00 63.59 208 PHE A CA 1
ATOM 1658 C C . PHE A 1 208 ? -62.715 0.910 3.841 1.00 63.59 208 PHE A C 1
ATOM 1660 O O . PHE A 1 208 ? -63.047 -0.204 3.461 1.00 63.59 208 PHE A O 1
ATOM 1667 N N . ALA A 1 209 ? -63.519 1.650 4.610 1.00 68.19 209 ALA A N 1
ATOM 1668 C CA . ALA A 1 209 ? -64.842 1.197 5.046 1.00 68.19 209 ALA A CA 1
ATOM 1669 C C . ALA A 1 209 ? -65.859 1.133 3.891 1.00 68.19 209 ALA A C 1
ATOM 1671 O O . ALA A 1 209 ? -66.745 0.283 3.890 1.00 68.19 209 ALA A O 1
ATOM 1672 N N . SER A 1 210 ? -65.716 2.005 2.886 1.00 66.00 210 SER A N 1
ATOM 1673 C CA . SER A 1 210 ? -66.565 2.011 1.684 1.00 66.00 210 SER A CA 1
ATOM 1674 C C . SER A 1 210 ? -66.287 0.856 0.714 1.00 66.00 210 SER A C 1
ATOM 1676 O O . SER A 1 210 ? -67.073 0.612 -0.202 1.00 66.00 210 SER A O 1
ATOM 1678 N N . ARG A 1 211 ? -65.169 0.144 0.898 1.00 61.00 211 ARG A N 1
ATOM 1679 C CA . ARG A 1 211 ? -64.719 -0.927 0.013 1.00 61.00 211 ARG A CA 1
ATOM 1680 C C . ARG A 1 211 ? -64.527 -2.188 0.845 1.00 61.00 211 ARG A C 1
ATOM 1682 O O . ARG A 1 211 ? -63.515 -2.344 1.519 1.00 61.00 211 ARG A O 1
ATOM 1689 N N . SER A 1 212 ? -65.520 -3.073 0.813 1.00 59.56 212 SER A N 1
ATOM 1690 C CA . SER A 1 212 ? -65.474 -4.372 1.490 1.00 59.56 212 SER A CA 1
ATOM 1691 C C . SER A 1 212 ? -64.146 -5.084 1.189 1.00 59.56 212 SER A C 1
ATOM 1693 O O . SER A 1 212 ? -63.697 -5.029 0.036 1.00 59.56 212 SER A O 1
ATOM 1695 N N . PRO A 1 213 ? -63.513 -5.765 2.166 1.00 60.94 213 PRO A N 1
ATOM 1696 C CA . PRO A 1 213 ? -62.332 -6.573 1.889 1.00 60.94 213 PRO A CA 1
ATOM 1697 C C . PRO A 1 213 ? -62.659 -7.580 0.777 1.00 60.94 213 PRO A C 1
ATOM 1699 O O . PRO A 1 213 ? -63.753 -8.151 0.806 1.00 60.94 213 PRO A O 1
ATOM 1702 N N . PRO A 1 214 ? -61.769 -7.814 -0.203 1.00 50.75 214 PRO A N 1
ATOM 1703 C CA . PRO A 1 214 ? -61.991 -8.888 -1.158 1.00 50.75 214 PRO A CA 1
ATOM 1704 C C . PRO A 1 214 ? -62.102 -10.207 -0.381 1.00 50.75 214 PRO A C 1
ATOM 1706 O O . PRO A 1 214 ? -61.200 -10.562 0.380 1.00 50.75 214 PRO A O 1
ATOM 1709 N N . GLU A 1 215 ? -63.224 -10.914 -0.534 1.00 50.50 215 GLU A N 1
ATOM 1710 C CA . GLU A 1 215 ? -63.380 -12.275 -0.025 1.00 50.50 215 GLU A CA 1
ATOM 1711 C C . GLU A 1 215 ? -62.342 -13.171 -0.709 1.00 50.50 215 GLU A C 1
ATOM 1713 O O . GLU A 1 215 ? -62.516 -13.566 -1.859 1.00 50.50 215 GLU A O 1
ATOM 1718 N N . VAL A 1 216 ? -61.233 -13.476 -0.028 1.00 51.91 216 VAL A N 1
ATOM 1719 C CA . VAL A 1 216 ? -60.228 -14.429 -0.544 1.00 51.91 216 VAL A CA 1
ATOM 1720 C C . VAL A 1 216 ? -60.087 -15.670 0.343 1.00 51.91 216 VAL A C 1
ATOM 1722 O O . VAL A 1 216 ? -59.344 -16.581 0.007 1.00 51.91 216 VAL A O 1
ATOM 1725 N N . PHE A 1 217 ? -60.848 -15.797 1.433 1.00 46.62 217 PHE A N 1
ATOM 1726 C CA . PHE A 1 217 ? -60.838 -17.019 2.245 1.00 46.62 217 PHE A CA 1
ATOM 1727 C C . PHE A 1 217 ? -62.238 -17.380 2.753 1.00 46.62 217 PHE A C 1
ATOM 1729 O O . PHE A 1 217 ? -62.605 -17.072 3.882 1.00 46.62 217 PHE A O 1
ATOM 1736 N N . SER A 1 218 ? -63.009 -18.084 1.918 1.00 42.34 218 SER A N 1
ATOM 1737 C CA . SER A 1 218 ? -64.094 -18.947 2.398 1.00 42.34 218 SER A CA 1
ATOM 1738 C C . SER A 1 218 ? -63.483 -20.294 2.784 1.00 42.34 218 SER A C 1
ATOM 1740 O O . SER A 1 218 ? -63.179 -21.127 1.930 1.00 42.34 218 SER A O 1
ATOM 1742 N N . THR A 1 219 ? -63.258 -20.513 4.077 1.00 45.47 219 THR A N 1
ATOM 1743 C CA . THR A 1 219 ? -63.060 -21.859 4.613 1.00 45.47 219 THR A CA 1
ATOM 1744 C C . THR A 1 219 ? -64.429 -22.533 4.684 1.00 45.47 219 THR A C 1
ATOM 1746 O O . THR A 1 219 ? -65.274 -22.151 5.484 1.00 45.47 219 THR A O 1
ATOM 1749 N N . HIS A 1 220 ? -64.675 -23.518 3.819 1.00 38.38 220 HIS A N 1
ATOM 1750 C CA . HIS A 1 220 ? -65.832 -24.412 3.926 1.00 38.38 220 HIS A CA 1
ATOM 1751 C C . HIS A 1 220 ? -65.607 -25.425 5.062 1.00 38.38 220 HIS A C 1
ATOM 1753 O O . HIS A 1 220 ? -64.669 -26.222 4.956 1.00 38.38 220 HIS A O 1
ATOM 1759 N N . PRO A 1 221 ? -66.455 -25.487 6.104 1.00 51.28 221 PRO A N 1
ATOM 1760 C CA . PRO A 1 221 ? -66.618 -26.693 6.893 1.00 51.28 221 PRO A CA 1
ATOM 1761 C C . PRO A 1 221 ? -67.793 -27.531 6.353 1.00 51.28 221 PRO A C 1
ATOM 1763 O O . PRO A 1 221 ? -68.665 -27.036 5.647 1.00 51.28 221 PRO A O 1
ATOM 1766 N N . ASP A 1 222 ? -67.800 -28.805 6.734 1.00 37.06 222 ASP A N 1
ATOM 1767 C CA . ASP A 1 222 ? -68.913 -29.762 6.645 1.00 37.06 222 ASP A CA 1
ATOM 1768 C C . ASP A 1 222 ? -69.024 -30.645 5.394 1.00 37.06 222 ASP A C 1
ATOM 1770 O O . ASP A 1 222 ? -69.905 -30.545 4.542 1.00 37.06 222 ASP A O 1
ATOM 1774 N N . ARG A 1 223 ? -68.183 -31.685 5.406 1.00 38.66 223 ARG A N 1
ATOM 1775 C CA . ARG A 1 223 ? -68.468 -32.973 4.766 1.00 38.66 223 ARG A CA 1
ATOM 1776 C C . ARG A 1 223 ? -69.380 -33.793 5.689 1.00 38.66 223 ARG A C 1
ATOM 1778 O O . ARG A 1 223 ? -68.895 -34.618 6.460 1.00 38.66 223 ARG A O 1
ATOM 1785 N N . GLN A 1 224 ? -70.696 -33.588 5.615 1.00 39.62 224 GLN A N 1
ATOM 1786 C CA . GLN A 1 224 ? -71.649 -34.534 6.203 1.00 39.62 224 GLN A CA 1
ATOM 1787 C C . GLN A 1 224 ? -71.871 -35.729 5.271 1.00 39.62 224 GLN A C 1
ATOM 1789 O O . GLN A 1 224 ? -72.360 -35.620 4.150 1.00 39.62 224 GLN A O 1
ATOM 1794 N N . THR A 1 225 ? -71.505 -36.902 5.772 1.00 45.09 225 THR A N 1
ATOM 1795 C CA . THR A 1 225 ? -71.854 -38.215 5.239 1.00 45.09 225 THR A CA 1
ATOM 1796 C C . THR A 1 225 ? -73.324 -38.537 5.515 1.00 45.09 225 THR A C 1
ATOM 1798 O O . THR A 1 225 ? -73.695 -38.675 6.679 1.00 45.09 225 THR A O 1
ATOM 1801 N N . SER A 1 226 ? -74.145 -38.785 4.488 1.00 35.81 226 SER A N 1
ATOM 1802 C CA . SER A 1 226 ? -75.317 -39.661 4.640 1.00 35.81 226 SER A CA 1
ATOM 1803 C C . SER A 1 226 ? -75.773 -40.319 3.321 1.00 35.81 226 SER A C 1
ATOM 1805 O O . SER A 1 226 ? -76.181 -39.672 2.369 1.00 35.81 226 SER A O 1
ATOM 1807 N N . ARG A 1 227 ? -75.617 -41.651 3.304 1.00 37.38 227 ARG A N 1
ATOM 1808 C CA . ARG A 1 227 ? -76.500 -42.727 2.797 1.00 37.38 227 ARG A CA 1
ATOM 1809 C C . ARG A 1 227 ? -77.434 -42.494 1.587 1.00 37.38 227 ARG A C 1
ATOM 1811 O O . ARG A 1 227 ? -78.368 -41.711 1.660 1.00 37.38 227 ARG A O 1
ATOM 1818 N N . GLY A 1 228 ? -77.364 -43.439 0.636 1.00 35.66 228 GLY A N 1
ATOM 1819 C CA . GLY A 1 228 ? -78.500 -43.883 -0.202 1.00 35.66 228 GLY A CA 1
ATOM 1820 C C . GLY A 1 228 ? -78.066 -44.629 -1.474 1.00 35.66 228 GLY A C 1
ATOM 1821 O O . GLY A 1 228 ? -77.741 -43.990 -2.457 1.00 35.66 228 GLY A O 1
ATOM 1822 N N . ARG A 1 229 ? -77.784 -45.941 -1.401 1.00 37.91 229 ARG A N 1
ATOM 1823 C CA . ARG A 1 229 ? -78.548 -47.074 -1.995 1.00 37.91 229 ARG A CA 1
ATOM 1824 C C . ARG A 1 229 ? -78.907 -47.001 -3.493 1.00 37.91 229 ARG A C 1
ATOM 1826 O O . ARG A 1 229 ? -79.671 -46.142 -3.906 1.00 37.91 229 ARG A O 1
ATOM 1833 N N . GLY A 1 230 ? -78.538 -48.085 -4.188 1.00 35.75 230 GLY A N 1
ATOM 1834 C CA . GLY A 1 230 ? -79.074 -48.548 -5.478 1.00 35.75 230 GLY A CA 1
ATOM 1835 C C . GLY A 1 230 ? -78.080 -48.315 -6.615 1.00 35.75 230 GLY A C 1
ATOM 1836 O O . GLY A 1 230 ? -77.654 -47.192 -6.811 1.00 35.75 230 GLY A O 1
ATOM 1837 N N . GLY A 1 231 ? -77.619 -49.281 -7.399 1.00 36.47 231 GLY A N 1
ATOM 1838 C CA . GLY A 1 231 ? -77.928 -50.694 -7.580 1.00 36.47 231 GLY A CA 1
ATOM 1839 C C . GLY A 1 231 ? -77.145 -51.153 -8.823 1.00 36.47 231 GLY A C 1
ATOM 1840 O O . GLY A 1 231 ? -76.919 -50.352 -9.723 1.00 36.47 231 GLY A O 1
ATOM 1841 N N . ASP A 1 232 ? -76.687 -52.402 -8.804 1.00 40.22 232 ASP A N 1
ATOM 1842 C CA . ASP A 1 232 ? -76.301 -53.292 -9.911 1.00 40.22 232 ASP A CA 1
ATOM 1843 C C . ASP A 1 232 ? -75.736 -52.741 -11.236 1.00 40.22 232 ASP A C 1
ATOM 1845 O O . ASP A 1 232 ? -76.439 -52.107 -12.024 1.00 40.22 232 ASP A O 1
ATOM 1849 N N . LYS A 1 233 ? -74.508 -53.193 -11.557 1.00 45.56 233 LYS A N 1
ATOM 1850 C CA . LYS A 1 233 ? -74.110 -54.009 -12.741 1.00 45.56 233 LYS A CA 1
ATOM 1851 C C . LYS A 1 233 ? -72.573 -53.968 -12.874 1.00 45.56 233 LYS A C 1
ATOM 1853 O O . LYS A 1 233 ? -71.990 -52.903 -12.993 1.00 45.56 233 LYS A O 1
ATOM 1858 N N . LEU A 1 234 ? -71.872 -55.061 -12.564 1.00 39.19 234 LEU A N 1
ATOM 1859 C CA . LEU A 1 234 ? -71.445 -56.144 -13.471 1.00 39.19 234 LEU A CA 1
ATOM 1860 C C . LEU A 1 234 ? -70.256 -55.780 -14.408 1.00 39.19 234 LEU A C 1
ATOM 1862 O O . LEU A 1 234 ? -70.453 -55.196 -15.464 1.00 39.19 234 LEU A O 1
ATOM 1866 N N . VAL A 1 235 ? -69.085 -56.331 -14.025 1.00 47.12 235 VAL A N 1
ATOM 1867 C CA . VAL A 1 235 ? -68.019 -57.004 -14.830 1.00 47.12 235 VAL A CA 1
ATOM 1868 C C . VAL A 1 235 ? -67.017 -56.188 -15.699 1.00 47.12 235 VAL A C 1
ATOM 1870 O O . VAL A 1 235 ? -67.213 -54.992 -15.870 1.00 47.12 235 VAL A O 1
ATOM 1873 N N . PRO A 1 236 ? -65.852 -56.766 -16.115 1.00 50.50 236 PRO A N 1
ATOM 1874 C CA . PRO A 1 236 ? -64.546 -56.322 -15.604 1.00 50.50 236 PRO A CA 1
ATOM 1875 C C . PRO A 1 236 ? -63.460 -56.154 -16.708 1.00 50.50 236 PRO A C 1
ATOM 1877 O O . PRO A 1 236 ? -63.767 -56.210 -17.889 1.00 50.50 236 PRO A O 1
ATOM 1880 N N . PHE A 1 237 ? -62.190 -56.042 -16.284 1.00 36.00 237 PHE A N 1
ATOM 1881 C CA . PHE A 1 237 ? -60.952 -56.466 -16.977 1.00 36.00 237 PHE A CA 1
ATOM 1882 C C . PHE A 1 237 ? -60.669 -55.979 -18.413 1.00 36.00 237 PHE A C 1
ATOM 1884 O O . PHE A 1 237 ? -61.356 -56.348 -19.355 1.00 36.00 237 PHE A O 1
ATOM 1891 N N . CYS A 1 238 ? -59.492 -55.371 -18.602 1.00 41.97 238 CYS A N 1
ATOM 1892 C CA . CYS A 1 238 ? -58.500 -55.905 -19.543 1.00 41.97 238 CYS A CA 1
ATOM 1893 C C . CYS A 1 238 ? -57.107 -55.299 -19.291 1.00 41.97 238 CYS A C 1
ATOM 1895 O O . CYS A 1 238 ? -56.979 -54.083 -19.214 1.00 41.97 238 CYS A O 1
ATOM 1897 N N . HIS A 1 239 ? -56.150 -56.225 -19.144 1.00 44.06 239 HIS A N 1
ATOM 1898 C CA . HIS A 1 239 ? -54.682 -56.203 -19.252 1.00 44.06 239 HIS A CA 1
ATOM 1899 C C . HIS A 1 239 ? -53.860 -54.922 -19.074 1.00 44.06 239 HIS A C 1
ATOM 1901 O O . HIS A 1 239 ? -53.990 -53.992 -19.895 1.00 44.06 239 HIS A O 1
#

Foldseek 3Di:
DDDPPPPPPDQLADPPDDVVLVVVLVVLLVVLVVVVPPDLADDPVVLVVQVVSLVVSSVSDRHVVSVVSSVVSVVVSVVSVVVNVVVVVVVDDDPDPVVVVVVQCVQQVLDCPDPCPVPDDDDPDPSCPDGNVVSVVVVVVVVDVDDPDPPDPPDDPPDDDPPDPPPPPPDPPDDPVPPDDPDDDDPVNPPPPPPPVVVVVVVVVVVVVVDPDPPPDDDDDDPDDDDDDDDDDDDDDDD